Protein AF-A0A060YSQ6-F1 (afdb_monomer)

Secondary structure (DSSP, 8-state):
-----------------PPPP-PPPPGGGPPP-SEEEEEESSSSEEEEEE-SSTT----------SSHHHHHHHHHHHHHHHHHHHHHHH---EEETTTHHHHHHHHHHHHHHHHS-STHHHHHHHHHHHHTHHHHHHHHHTT--HHHHHHHHHHHHHTT-TTEEE-SSSSSS-EEETTTTT-EEEHHHHHHHHHHHHHHHHHHHH-------PPP-PPPPP----------S--------------PPPPPPPHHHHHHHHHHHHHHTS--

Nearest PDB structures (foldseek):
  7nvm-assembly1_Q  TM=8.704E-01  e=7.231E-21  Homo sapiens
  7wu7-assembly1_P  TM=9.331E-01  e=2.836E-19  Homo sapiens
  6qb8-assembly1_q  TM=9.452E-01  e=9.443E-19  Homo sapiens
  8hki-assembly1_q  TM=9.781E-01  e=3.429E-16  Homo sapiens
  7nvo-assembly1_q  TM=8.886E-01  e=1.161E-16  Homo sapiens

Structure (mmCIF, N/CA/C/O backbone):
data_AF-A0A060YSQ6-F1
#
_entry.id   AF-A0A060YSQ6-F1
#
loop_
_atom_site.group_PDB
_atom_site.id
_atom_site.type_symbol
_atom_site.label_atom_id
_atom_site.label_alt_id
_atom_site.label_comp_id
_atom_site.label_asym_id
_atom_site.label_entity_id
_atom_site.label_seq_id
_atom_site.pdbx_PDB_ins_code
_atom_site.Cartn_x
_atom_site.Cartn_y
_atom_site.Cartn_z
_atom_site.occupancy
_atom_site.B_iso_or_equiv
_atom_site.auth_seq_id
_atom_site.auth_comp_id
_atom_site.auth_asym_id
_atom_site.auth_atom_id
_atom_site.pdbx_PDB_model_num
ATOM 1 N N . MET A 1 1 ? 24.523 1.452 -13.848 1.00 28.38 1 MET A N 1
ATOM 2 C CA . MET A 1 1 ? 24.282 2.839 -14.298 1.00 28.38 1 MET A CA 1
ATOM 3 C C . MET A 1 1 ? 25.239 3.752 -13.558 1.00 28.38 1 MET A C 1
ATOM 5 O O . MET A 1 1 ? 25.151 3.791 -12.341 1.00 28.38 1 MET A O 1
ATOM 9 N N . ASN A 1 2 ? 26.195 4.367 -14.259 1.00 23.56 2 ASN A N 1
ATOM 10 C CA . ASN A 1 2 ? 26.820 5.651 -13.909 1.00 23.56 2 ASN A CA 1
ATOM 11 C C . ASN A 1 2 ? 27.909 5.971 -14.938 1.00 23.56 2 ASN A C 1
ATOM 13 O O . ASN A 1 2 ? 28.941 5.309 -14.962 1.00 23.56 2 ASN A O 1
ATOM 17 N N . VAL A 1 3 ? 27.691 7.004 -15.750 1.00 25.28 3 VAL A N 1
ATOM 18 C CA . VAL A 1 3 ? 28.771 7.729 -16.425 1.00 25.28 3 VAL A CA 1
ATOM 19 C C . VAL A 1 3 ? 28.396 9.205 -16.396 1.00 25.28 3 VAL A C 1
ATOM 21 O O . VAL A 1 3 ? 27.483 9.632 -17.095 1.00 25.28 3 VAL A O 1
ATOM 24 N N . SER A 1 4 ? 29.091 9.988 -15.577 1.00 25.22 4 SER A N 1
ATOM 25 C CA . SER A 1 4 ? 29.104 11.444 -15.683 1.00 25.22 4 SER A CA 1
ATOM 26 C C . SER A 1 4 ? 30.502 11.876 -16.122 1.00 25.22 4 SER A C 1
ATOM 28 O O . SER A 1 4 ? 31.506 11.616 -15.462 1.00 25.22 4 SER A O 1
ATOM 30 N N . CYS A 1 5 ? 30.563 12.497 -17.299 1.00 24.38 5 CYS A N 1
ATOM 31 C CA . CYS A 1 5 ? 31.756 13.107 -17.869 1.00 24.38 5 CYS A CA 1
ATOM 32 C C . CYS A 1 5 ? 31.837 14.553 -17.365 1.00 24.38 5 CYS A C 1
ATOM 34 O O . CYS A 1 5 ? 30.905 15.327 -17.579 1.00 24.38 5 CYS A O 1
ATOM 36 N N . ALA A 1 6 ? 32.928 14.926 -16.692 1.00 30.41 6 ALA A N 1
ATOM 37 C CA . ALA A 1 6 ? 33.152 16.291 -16.227 1.00 30.41 6 ALA A CA 1
ATOM 38 C C . ALA A 1 6 ? 34.439 16.858 -16.838 1.00 30.41 6 ALA A C 1
ATOM 40 O O . ALA A 1 6 ? 35.537 16.346 -16.630 1.00 30.41 6 ALA A O 1
ATOM 41 N N . SER A 1 7 ? 34.283 17.948 -17.588 1.00 31.64 7 SER A N 1
ATOM 42 C CA . SER A 1 7 ? 35.356 18.785 -18.119 1.00 31.64 7 SER A CA 1
ATOM 43 C C . SER A 1 7 ? 35.287 20.143 -17.428 1.00 31.64 7 SER A C 1
ATOM 45 O O . SER A 1 7 ? 34.326 20.881 -17.623 1.00 31.64 7 SER A O 1
ATOM 47 N N . SER A 1 8 ? 36.318 20.505 -16.663 1.00 25.80 8 SER A N 1
ATOM 48 C CA . SER A 1 8 ? 36.637 21.914 -16.404 1.00 25.80 8 SER A CA 1
ATOM 49 C C . SER A 1 8 ? 38.089 22.075 -15.949 1.00 25.80 8 SER A C 1
ATOM 51 O O . SER A 1 8 ? 38.502 21.547 -14.919 1.00 25.80 8 SER A O 1
ATOM 53 N N . LYS A 1 9 ? 38.867 22.827 -16.734 1.00 36.06 9 LYS A N 1
ATOM 54 C CA . LYS A 1 9 ? 40.248 23.232 -16.445 1.00 36.06 9 LYS A CA 1
ATOM 55 C C . LYS A 1 9 ? 40.260 24.399 -15.450 1.00 36.06 9 LYS A C 1
ATOM 57 O O . LYS A 1 9 ? 39.746 25.465 -15.776 1.00 36.06 9 LYS A O 1
ATOM 62 N N . SER A 1 10 ? 40.968 24.275 -14.329 1.00 29.05 10 SER A N 1
ATOM 63 C CA . SER A 1 10 ? 41.482 25.433 -13.585 1.00 29.05 10 SER A CA 1
ATOM 64 C C . SER A 1 10 ? 42.842 25.111 -12.949 1.00 29.05 10 SER A C 1
ATOM 66 O O . SER A 1 10 ? 43.070 24.055 -12.364 1.00 29.05 10 SER A O 1
ATOM 68 N N . LYS A 1 11 ? 43.809 26.010 -13.166 1.00 39.62 11 LYS A N 1
ATOM 69 C CA . LYS A 1 11 ? 45.190 25.910 -12.679 1.00 39.62 11 LYS A CA 1
ATOM 70 C C . LYS A 1 11 ? 45.225 26.205 -11.179 1.00 39.62 11 LYS A C 1
ATOM 72 O O . LYS A 1 11 ? 45.060 27.358 -10.795 1.00 39.62 11 LYS A O 1
ATOM 77 N N . LEU A 1 12 ? 45.572 25.214 -10.362 1.00 31.38 12 LEU A N 1
ATOM 78 C CA . LEU A 1 12 ? 46.071 25.431 -9.004 1.00 31.38 12 LEU A CA 1
ATOM 79 C C . LEU A 1 12 ? 47.287 24.525 -8.771 1.00 31.38 12 LEU A C 1
ATOM 81 O O . LEU A 1 12 ? 47.176 23.303 -8.800 1.00 31.38 12 LEU A O 1
ATOM 85 N N . LYS A 1 13 ? 48.462 25.128 -8.547 1.00 36.53 13 LYS A N 1
ATOM 86 C CA . LYS A 1 13 ? 49.660 24.427 -8.063 1.00 36.53 13 LYS A CA 1
ATOM 87 C C . LYS A 1 13 ? 49.427 24.015 -6.604 1.00 36.53 13 LYS A C 1
ATOM 89 O O . LYS A 1 13 ? 49.840 24.711 -5.683 1.00 36.53 13 LYS A O 1
ATOM 94 N N . ARG A 1 14 ? 48.733 22.902 -6.402 1.00 34.53 14 ARG A N 1
ATOM 95 C CA . ARG A 1 14 ? 48.831 22.071 -5.200 1.00 34.53 14 ARG A CA 1
ATOM 96 C C . ARG A 1 14 ? 49.401 20.744 -5.666 1.00 34.53 14 ARG A C 1
ATOM 98 O O . ARG A 1 14 ? 49.011 20.258 -6.722 1.00 34.53 14 ARG A O 1
ATOM 105 N N . THR A 1 15 ? 50.355 20.198 -4.932 1.00 37.22 15 THR A N 1
ATOM 106 C CA . THR A 1 15 ? 50.839 18.838 -5.159 1.00 37.22 15 THR A CA 1
ATOM 107 C C . THR A 1 15 ? 49.684 17.898 -4.821 1.00 37.22 15 THR A C 1
ATOM 109 O O . THR A 1 15 ? 49.469 17.571 -3.660 1.00 37.22 15 THR A O 1
ATOM 112 N N . ILE A 1 16 ? 48.864 17.581 -5.823 1.00 39.94 16 ILE A N 1
ATOM 113 C CA . ILE A 1 16 ? 47.801 16.578 -5.743 1.00 39.94 16 ILE A CA 1
ATOM 114 C C . ILE A 1 16 ? 48.520 15.242 -5.498 1.00 39.94 16 ILE A C 1
ATOM 116 O O . ILE A 1 16 ? 49.503 14.985 -6.206 1.00 39.94 16 ILE A O 1
ATOM 120 N N . PRO A 1 17 ? 48.115 14.402 -4.525 1.00 38.81 17 PRO A N 1
ATOM 121 C CA . PRO A 1 17 ? 48.603 13.032 -4.486 1.00 38.81 17 PRO A CA 1
ATOM 122 C C . PRO A 1 17 ? 48.246 12.415 -5.835 1.00 38.81 17 PRO A C 1
ATOM 124 O O . PRO A 1 17 ? 47.080 12.364 -6.219 1.00 38.81 17 PRO A O 1
ATOM 127 N N . MET A 1 18 ? 49.274 12.083 -6.609 1.00 38.75 18 MET A N 1
ATOM 128 C CA . MET A 1 18 ? 49.123 11.570 -7.962 1.00 38.75 18 MET A CA 1
ATOM 129 C C . MET A 1 18 ? 48.181 10.372 -7.869 1.00 38.75 18 MET A C 1
ATOM 131 O O . MET A 1 18 ? 48.490 9.416 -7.155 1.00 38.75 18 MET A O 1
ATOM 135 N N . SER A 1 19 ? 47.023 10.442 -8.534 1.00 47.72 19 SER A N 1
ATOM 136 C CA . SER A 1 19 ? 46.169 9.270 -8.724 1.00 47.72 19 SER A CA 1
ATOM 137 C C . SER A 1 19 ? 47.066 8.113 -9.168 1.00 47.72 19 SER A C 1
ATOM 139 O O . SER A 1 19 ? 47.951 8.367 -10.000 1.00 47.72 19 SER A O 1
ATOM 141 N N . PRO A 1 20 ? 46.902 6.892 -8.622 1.00 57.09 20 PRO A N 1
ATOM 142 C CA . PRO A 1 20 ? 47.768 5.779 -8.982 1.00 57.09 20 PRO A CA 1
ATOM 143 C C . PRO A 1 20 ? 47.843 5.682 -10.511 1.00 57.09 20 PRO A C 1
ATOM 145 O O . PRO A 1 20 ? 46.819 5.896 -11.173 1.00 57.09 20 PRO A O 1
ATOM 148 N N . PRO A 1 21 ? 49.040 5.462 -11.088 1.00 56.31 21 PRO A N 1
ATOM 149 C CA . PRO A 1 21 ? 49.188 5.378 -12.532 1.00 56.31 21 PRO A CA 1
ATOM 150 C C . PRO A 1 21 ? 48.200 4.329 -13.030 1.00 56.31 21 PRO A C 1
ATOM 152 O O . PRO A 1 21 ? 48.217 3.203 -12.540 1.00 56.31 21 PRO A O 1
ATOM 155 N N . GLN A 1 22 ? 47.303 4.727 -13.935 1.00 66.50 22 GLN A N 1
ATOM 156 C CA . GLN A 1 22 ? 46.330 3.814 -14.521 1.00 66.50 22 GLN A CA 1
ATOM 157 C C . GLN A 1 22 ? 47.116 2.742 -15.272 1.00 66.50 22 GLN A C 1
ATOM 159 O O . GLN A 1 22 ? 47.630 2.974 -16.367 1.00 66.50 22 GLN A O 1
ATOM 164 N N . THR A 1 23 ? 47.294 1.594 -14.629 1.00 73.88 23 THR A N 1
ATOM 165 C CA . THR A 1 23 ? 47.807 0.395 -15.271 1.00 73.88 23 THR A CA 1
ATOM 166 C C . THR A 1 23 ? 46.827 0.010 -16.380 1.00 73.88 23 THR A C 1
ATOM 168 O O . THR A 1 23 ? 45.620 0.180 -16.188 1.00 73.88 23 THR A O 1
ATOM 171 N N . PRO A 1 24 ? 47.305 -0.468 -17.544 1.00 80.38 24 PRO A N 1
ATOM 172 C CA . PRO A 1 24 ? 46.419 -0.967 -18.587 1.00 80.38 24 PRO A CA 1
ATOM 173 C C . PRO A 1 24 ? 45.454 -1.998 -17.986 1.00 80.38 24 PRO A C 1
ATOM 175 O O . PRO A 1 24 ? 45.925 -2.852 -17.227 1.00 80.38 24 PRO A O 1
ATOM 178 N N . PRO A 1 25 ? 44.143 -1.911 -18.278 1.00 82.50 25 PRO A N 1
ATOM 179 C CA . PRO A 1 25 ? 43.174 -2.835 -17.714 1.00 82.50 25 PRO A CA 1
ATOM 180 C C . PRO A 1 25 ? 43.547 -4.260 -18.107 1.00 82.50 25 PRO A C 1
ATOM 182 O O . PRO A 1 25 ? 43.938 -4.531 -19.250 1.00 82.50 25 PRO A O 1
ATOM 185 N N . THR A 1 26 ? 43.464 -5.161 -17.140 1.00 87.56 26 THR A N 1
ATOM 186 C CA . THR A 1 26 ? 43.770 -6.572 -17.379 1.00 87.56 26 THR A CA 1
ATOM 187 C C . THR A 1 26 ? 42.594 -7.244 -18.097 1.00 87.56 26 THR A C 1
ATOM 189 O O . THR A 1 26 ? 41.454 -6.796 -17.960 1.00 87.56 26 THR A O 1
ATOM 192 N N . PRO A 1 27 ? 42.816 -8.328 -18.867 1.00 84.94 27 PRO A N 1
ATOM 193 C CA . PRO A 1 27 ? 41.722 -9.054 -19.521 1.00 84.94 27 PRO A CA 1
ATOM 194 C C . PRO A 1 27 ? 40.656 -9.578 -18.545 1.00 84.94 27 PRO A C 1
ATOM 196 O O . PRO A 1 27 ? 39.521 -9.794 -18.947 1.00 84.94 27 PRO A O 1
ATOM 199 N N . GLU A 1 28 ? 41.009 -9.752 -17.269 1.00 85.38 28 GLU A N 1
ATOM 200 C CA . GLU A 1 28 ? 40.107 -10.197 -16.198 1.00 85.38 28 GLU A CA 1
ATOM 201 C C . GLU A 1 28 ? 39.098 -9.115 -15.772 1.00 85.38 28 GLU A C 1
ATOM 203 O O . GLU A 1 28 ? 38.042 -9.430 -15.231 1.00 85.38 28 GLU A O 1
ATOM 208 N N . GLU A 1 29 ? 39.391 -7.839 -16.041 1.00 86.69 29 GLU A N 1
ATOM 209 C CA . GLU A 1 29 ? 38.510 -6.703 -15.737 1.00 86.69 29 GLU A CA 1
ATOM 210 C C . GLU A 1 29 ? 37.511 -6.413 -16.875 1.00 86.69 29 GLU A C 1
ATOM 212 O O . GLU A 1 29 ? 36.652 -5.538 -16.742 1.00 86.69 29 GLU A O 1
ATOM 217 N N . MET A 1 30 ? 37.610 -7.124 -18.006 1.00 82.62 30 MET A N 1
ATOM 218 C CA . MET A 1 30 ? 36.744 -6.924 -19.170 1.00 82.62 30 MET A CA 1
ATOM 219 C C . MET A 1 30 ? 35.479 -7.785 -19.081 1.00 82.62 30 MET A C 1
ATOM 221 O O . MET A 1 30 ? 35.539 -9.007 -18.982 1.00 82.62 30 MET A O 1
ATOM 225 N N . GLY A 1 31 ? 34.311 -7.142 -19.161 1.00 83.75 31 GLY A N 1
ATOM 226 C CA . GLY A 1 31 ? 33.030 -7.840 -19.269 1.00 83.75 31 GLY A CA 1
ATOM 227 C C . GLY A 1 31 ? 32.825 -8.461 -20.655 1.00 83.75 31 GLY A C 1
ATOM 228 O O . GLY A 1 31 ? 33.237 -7.893 -21.666 1.00 83.75 31 GLY A O 1
ATOM 229 N N . HIS A 1 32 ? 32.151 -9.611 -20.708 1.00 84.00 32 HIS A N 1
ATOM 230 C CA . HIS A 1 32 ? 31.777 -10.277 -21.957 1.00 84.00 32 HIS A CA 1
ATOM 231 C C . HIS A 1 32 ? 30.330 -9.949 -22.343 1.00 84.00 32 HIS A C 1
ATOM 233 O O . HIS A 1 32 ? 29.444 -9.951 -21.490 1.00 84.00 32 HIS A O 1
ATOM 239 N N . CYS A 1 33 ? 30.100 -9.688 -23.630 1.00 85.62 33 CYS A N 1
ATOM 240 C CA . CYS A 1 33 ? 28.783 -9.445 -24.211 1.00 85.62 33 CYS A CA 1
ATOM 241 C C . CYS A 1 33 ? 28.693 -10.179 -25.552 1.00 85.62 33 CYS A C 1
ATOM 243 O O . CYS A 1 33 ? 29.634 -10.104 -26.344 1.00 85.62 33 CYS A O 1
ATOM 245 N N . ASP A 1 34 ? 27.588 -10.887 -25.795 1.00 88.31 34 ASP A N 1
ATOM 246 C CA . ASP A 1 34 ? 27.421 -11.707 -27.002 1.00 88.31 34 ASP A CA 1
ATOM 247 C C . ASP A 1 34 ? 27.240 -10.837 -28.252 1.00 88.31 34 ASP A C 1
ATOM 249 O O . ASP A 1 34 ? 27.871 -11.069 -29.283 1.00 88.31 34 ASP A O 1
ATOM 253 N N . SER A 1 35 ? 26.389 -9.812 -28.160 1.00 89.25 35 SER A N 1
ATOM 254 C CA . SER A 1 35 ? 26.106 -8.914 -29.275 1.00 89.25 35 SER A CA 1
ATOM 255 C C . SER A 1 35 ? 26.001 -7.464 -28.817 1.00 89.25 35 SER A C 1
ATOM 257 O O . SER A 1 35 ? 25.302 -7.133 -27.857 1.00 89.25 35 SER A O 1
ATOM 259 N N . VAL A 1 36 ? 26.707 -6.595 -29.537 1.00 92.69 36 VAL A N 1
ATOM 260 C CA . VAL A 1 36 ? 26.679 -5.147 -29.345 1.00 92.69 36 VAL A CA 1
ATOM 261 C C . VAL A 1 36 ? 26.363 -4.520 -30.688 1.00 92.69 36 VAL A C 1
ATOM 263 O O . VAL A 1 36 ? 27.138 -4.650 -31.636 1.00 92.69 36 VAL A O 1
ATOM 266 N N . TYR A 1 37 ? 25.218 -3.858 -30.777 1.00 93.31 37 TYR A N 1
ATOM 267 C CA . TYR A 1 37 ? 24.824 -3.126 -31.972 1.00 93.31 37 TYR A CA 1
ATOM 268 C C . TYR A 1 37 ? 24.211 -1.782 -31.599 1.00 93.31 37 TYR A C 1
ATOM 270 O O . TYR A 1 37 ? 23.785 -1.553 -30.466 1.00 93.31 37 TYR A O 1
ATOM 278 N N . LEU A 1 38 ? 24.227 -0.871 -32.564 1.00 94.31 38 LEU A N 1
ATOM 279 C CA . LEU A 1 38 ? 23.608 0.436 -32.444 1.00 94.31 38 LEU A CA 1
ATOM 280 C C . LEU A 1 38 ? 22.209 0.348 -33.046 1.00 94.31 38 LEU A C 1
ATOM 282 O O . LEU A 1 38 ? 22.055 -0.101 -34.180 1.00 94.31 38 LEU A O 1
ATOM 286 N N . ASP A 1 39 ? 21.217 0.743 -32.263 1.00 93.19 39 ASP A N 1
ATOM 287 C CA . ASP A 1 39 ? 19.818 0.796 -32.663 1.00 93.19 39 ASP A CA 1
ATOM 288 C C . ASP A 1 39 ? 19.320 2.244 -32.607 1.00 93.19 39 ASP A C 1
ATOM 290 O O . ASP A 1 39 ? 19.779 3.047 -31.792 1.00 93.19 39 ASP A O 1
ATOM 294 N N . GLU A 1 40 ? 18.387 2.591 -33.484 1.00 92.12 40 GLU A N 1
ATOM 295 C CA . GLU A 1 40 ? 17.794 3.926 -33.559 1.00 92.12 40 GLU A CA 1
ATOM 296 C C . GLU A 1 40 ? 16.376 3.880 -33.001 1.00 92.12 40 GLU A C 1
ATOM 298 O O . GLU A 1 40 ? 15.396 3.589 -33.687 1.00 92.12 40 GLU A O 1
ATOM 303 N N . VAL A 1 41 ? 16.254 4.181 -31.707 1.00 88.88 41 VAL A N 1
ATOM 304 C CA . VAL A 1 41 ? 14.965 4.164 -31.012 1.00 88.88 41 VAL A CA 1
ATOM 305 C C . VAL A 1 41 ? 14.345 5.561 -31.078 1.00 88.88 41 VAL A C 1
ATOM 307 O O . VAL A 1 41 ? 14.297 6.315 -30.109 1.00 88.88 41 VAL A O 1
ATOM 310 N N . GLY A 1 42 ? 13.811 5.910 -32.252 1.00 86.19 42 GLY A N 1
ATOM 311 C CA . GLY A 1 42 ? 13.288 7.250 -32.555 1.00 86.19 42 GLY A CA 1
ATOM 312 C C . GLY A 1 42 ? 14.337 8.082 -33.247 1.00 86.19 42 GLY A C 1
ATOM 313 O O . GLY A 1 42 ? 14.842 7.650 -34.269 1.00 86.19 42 GLY A O 1
ATOM 314 N N . ASP A 1 43 ? 14.680 9.226 -32.662 1.00 88.12 43 ASP A N 1
ATOM 315 C CA . ASP A 1 43 ? 15.703 10.121 -33.216 1.00 88.12 43 ASP A CA 1
ATOM 316 C C . ASP A 1 43 ? 17.040 10.015 -32.459 1.00 88.12 43 ASP A C 1
ATOM 318 O O . ASP A 1 43 ? 17.969 10.781 -32.702 1.00 88.12 43 ASP A O 1
ATOM 322 N N . THR A 1 44 ? 17.139 9.093 -31.493 1.00 89.50 44 THR A N 1
ATOM 323 C CA . THR A 1 44 ? 18.336 8.893 -30.667 1.00 89.50 44 THR A CA 1
ATOM 324 C C . THR A 1 44 ? 18.940 7.520 -30.918 1.00 89.50 44 THR A C 1
ATOM 326 O O . THR A 1 44 ? 18.258 6.496 -30.836 1.00 89.50 44 THR A O 1
ATOM 329 N N . GLN A 1 45 ? 20.244 7.514 -31.182 1.00 93.06 45 GLN A N 1
ATOM 330 C CA . GLN A 1 45 ? 21.045 6.304 -31.304 1.00 93.06 45 GLN A CA 1
ATOM 331 C C . GLN A 1 45 ? 21.340 5.736 -29.913 1.00 93.06 45 GLN A C 1
ATOM 333 O O . GLN A 1 45 ? 21.897 6.425 -29.057 1.00 93.06 45 GLN A O 1
ATOM 338 N N . VAL A 1 46 ? 20.978 4.476 -29.690 1.00 93.69 46 VAL A N 1
ATOM 339 C CA . VAL A 1 46 ? 21.217 3.739 -28.446 1.00 93.69 46 VAL A CA 1
ATOM 340 C C . VAL A 1 46 ? 22.075 2.512 -28.728 1.00 93.69 46 VAL A C 1
ATOM 342 O O . VAL A 1 46 ? 21.931 1.853 -29.752 1.00 93.69 46 VAL A O 1
ATOM 345 N N . VAL A 1 47 ? 22.992 2.195 -27.816 1.00 93.56 47 VAL A N 1
ATOM 346 C CA . VAL A 1 47 ? 23.798 0.972 -27.913 1.00 93.56 47 VAL A CA 1
ATOM 347 C C . VAL A 1 47 ? 23.090 -0.127 -27.138 1.00 93.56 47 VAL A C 1
ATOM 349 O O . VAL A 1 47 ? 22.891 -0.006 -25.928 1.00 93.56 47 VAL A O 1
ATOM 352 N N . VAL A 1 48 ? 22.714 -1.194 -27.835 1.00 91.19 48 VAL A N 1
ATOM 353 C CA . VAL A 1 48 ? 22.046 -2.348 -27.243 1.00 91.19 48 VAL A CA 1
ATOM 354 C C . VAL A 1 48 ? 23.081 -3.434 -26.991 1.00 91.19 48 VAL A C 1
ATOM 356 O O . VAL A 1 48 ? 23.681 -3.980 -27.917 1.00 91.19 48 VAL A O 1
ATOM 359 N N . PHE A 1 49 ? 23.275 -3.744 -25.712 1.00 90.25 49 PHE A N 1
ATOM 360 C CA . PHE A 1 49 ? 24.030 -4.905 -25.258 1.00 90.25 49 PHE A CA 1
ATOM 361 C C . PHE A 1 49 ? 23.043 -6.053 -25.078 1.00 90.25 49 PHE A C 1
ATOM 363 O O . PHE A 1 49 ? 22.257 -6.050 -24.129 1.00 90.25 49 PHE A O 1
ATOM 370 N N . LYS A 1 50 ? 23.042 -7.014 -26.002 1.00 86.56 50 LYS A N 1
ATOM 371 C CA . LYS A 1 50 ? 22.143 -8.167 -25.943 1.00 86.56 50 LYS A CA 1
ATOM 372 C C . LYS A 1 50 ? 22.942 -9.427 -25.645 1.00 86.56 50 LYS A C 1
ATOM 374 O O . LYS A 1 50 ? 23.907 -9.750 -26.339 1.00 86.56 50 LYS A O 1
ATOM 379 N N . HIS A 1 51 ? 22.516 -10.118 -24.593 1.00 84.31 51 HIS A N 1
ATOM 380 C CA . HIS A 1 51 ? 23.029 -11.421 -24.188 1.00 84.31 51 HIS A CA 1
ATOM 381 C C . HIS A 1 51 ? 22.022 -12.481 -24.644 1.00 84.31 51 HIS A C 1
ATOM 383 O O . HIS A 1 51 ? 20.819 -12.316 -24.439 1.00 84.31 51 HIS A O 1
ATOM 389 N N . GLU A 1 52 ? 22.491 -13.532 -25.311 1.00 71.81 52 GLU A N 1
ATOM 390 C CA . GLU A 1 52 ? 21.635 -14.627 -25.790 1.00 71.81 52 GLU A CA 1
ATOM 391 C C . GLU A 1 52 ? 21.444 -15.708 -24.724 1.00 71.81 52 GLU A C 1
ATOM 393 O O . GLU A 1 52 ? 20.454 -16.439 -24.744 1.00 71.81 52 GLU A O 1
ATOM 398 N N . LYS A 1 53 ? 22.373 -15.794 -23.769 1.00 72.56 53 LYS A N 1
ATOM 399 C CA . LYS A 1 53 ? 22.266 -16.684 -22.611 1.00 72.56 53 LYS A CA 1
ATOM 400 C C . LYS A 1 53 ? 21.437 -16.047 -21.496 1.00 72.56 53 LYS A C 1
ATOM 402 O O . LYS A 1 53 ? 21.520 -14.845 -21.257 1.00 72.56 53 LYS A O 1
ATOM 407 N N . GLU A 1 54 ? 20.714 -16.884 -20.748 1.00 63.97 54 GLU A N 1
ATOM 408 C CA . GLU A 1 54 ? 19.910 -16.499 -19.570 1.00 63.97 54 GLU A CA 1
ATOM 409 C C . GLU A 1 54 ? 20.738 -15.930 -18.393 1.00 63.97 54 GLU A C 1
ATOM 411 O O . GLU A 1 54 ? 20.178 -15.549 -17.369 1.00 63.97 54 GLU A O 1
ATOM 416 N N . ASP A 1 55 ? 22.060 -15.795 -18.538 1.00 67.19 55 ASP A N 1
ATOM 417 C CA . ASP A 1 55 ? 22.974 -15.231 -17.532 1.00 67.19 55 ASP A CA 1
ATOM 418 C C . ASP A 1 55 ? 22.894 -13.689 -17.414 1.00 67.19 55 ASP A C 1
ATOM 420 O O . ASP A 1 55 ? 23.676 -13.052 -16.702 1.00 67.19 55 ASP A O 1
ATOM 424 N N . GLY A 1 56 ? 21.952 -13.052 -18.114 1.00 69.69 56 GLY A N 1
ATOM 425 C CA . GLY A 1 56 ? 21.692 -11.618 -18.019 1.00 69.69 56 GLY A CA 1
ATOM 426 C C . GLY A 1 56 ? 21.008 -11.236 -16.705 1.00 69.69 56 GLY A C 1
ATOM 427 O O . GLY A 1 56 ? 19.785 -11.192 -16.625 1.00 69.69 56 GLY A O 1
ATOM 428 N N . ALA A 1 57 ? 21.785 -10.871 -15.681 1.00 81.19 57 ALA A N 1
ATOM 429 C CA . ALA A 1 57 ? 21.241 -10.384 -14.405 1.00 81.19 57 ALA A CA 1
ATOM 430 C C . ALA A 1 57 ? 20.516 -9.023 -14.508 1.00 81.19 57 ALA A C 1
ATOM 432 O O . ALA A 1 57 ? 19.829 -8.613 -13.572 1.00 81.19 57 ALA A O 1
ATOM 433 N N . ILE A 1 58 ? 20.698 -8.296 -15.616 1.00 86.00 58 ILE A N 1
ATOM 434 C CA . ILE A 1 58 ? 20.172 -6.946 -15.826 1.00 86.00 58 ILE A CA 1
ATOM 435 C C . ILE A 1 58 ? 19.403 -6.920 -17.142 1.00 86.00 58 ILE A C 1
ATOM 437 O O . ILE A 1 58 ? 19.925 -7.293 -18.187 1.00 86.00 58 ILE A O 1
ATOM 441 N N . SER A 1 59 ? 18.170 -6.431 -17.083 1.00 88.38 59 SER A N 1
ATOM 442 C CA . SER A 1 59 ? 17.357 -6.091 -18.248 1.00 88.38 59 SER A CA 1
ATOM 443 C C . SER A 1 59 ? 17.001 -4.611 -18.172 1.00 88.38 59 SER A C 1
ATOM 445 O O . SER A 1 59 ? 16.760 -4.085 -17.086 1.00 88.38 59 SER A O 1
ATOM 447 N N . THR A 1 60 ? 16.991 -3.923 -19.311 1.00 89.81 60 THR A N 1
ATOM 448 C CA . THR A 1 60 ? 16.634 -2.502 -19.391 1.00 89.81 60 THR A CA 1
ATOM 449 C C . THR A 1 60 ? 15.358 -2.350 -20.205 1.00 89.81 60 THR A C 1
ATOM 451 O O . THR A 1 60 ? 15.265 -2.862 -21.318 1.00 89.81 60 THR A O 1
ATOM 454 N N . LEU A 1 61 ? 14.375 -1.650 -19.643 1.00 91.69 61 LEU A N 1
ATOM 455 C CA . LEU A 1 61 ? 13.137 -1.295 -20.328 1.00 91.69 61 LEU A CA 1
ATOM 456 C C . LEU A 1 61 ? 13.314 0.083 -20.968 1.00 91.69 61 LEU A C 1
ATOM 458 O O . LEU A 1 61 ? 13.578 1.060 -20.272 1.00 91.69 61 LEU A O 1
ATOM 462 N N . VAL A 1 62 ? 13.181 0.163 -22.292 1.00 91.75 62 VAL A N 1
ATOM 463 C CA . VAL A 1 62 ? 13.247 1.435 -23.023 1.00 91.75 62 VAL A CA 1
ATOM 464 C C . VAL A 1 62 ? 11.836 1.999 -23.150 1.00 91.75 62 VAL A C 1
ATOM 466 O O . VAL A 1 62 ? 11.008 1.466 -23.889 1.00 91.75 62 VAL A O 1
ATOM 469 N N . ILE A 1 63 ? 11.557 3.070 -22.408 1.00 92.06 63 ILE A N 1
ATOM 470 C CA . ILE A 1 63 ? 10.254 3.742 -22.382 1.00 92.06 63 ILE A CA 1
ATOM 471 C C . ILE A 1 63 ? 10.313 4.961 -23.296 1.00 92.06 63 ILE A C 1
ATOM 473 O O . ILE A 1 63 ? 11.288 5.710 -23.291 1.00 92.06 63 ILE A O 1
ATOM 477 N N . ARG A 1 64 ? 9.247 5.189 -24.066 1.00 91.00 64 ARG A N 1
ATOM 478 C CA . ARG A 1 64 ? 9.088 6.410 -24.857 1.00 91.00 64 ARG A CA 1
ATOM 479 C C . ARG A 1 64 ? 7.832 7.153 -24.447 1.00 91.00 64 ARG A C 1
ATOM 481 O O . ARG A 1 64 ? 6.763 6.558 -24.343 1.00 91.00 64 ARG A O 1
ATOM 488 N N . GLY A 1 65 ? 7.971 8.458 -24.258 1.00 90.00 65 GLY A N 1
ATOM 489 C CA . GLY A 1 65 ? 6.888 9.366 -23.904 1.00 90.00 65 GLY A CA 1
ATOM 490 C C . GLY A 1 65 ? 6.960 10.643 -24.733 1.00 90.00 65 GLY A C 1
ATOM 491 O O . GLY A 1 65 ? 8.011 10.988 -25.262 1.00 90.00 65 GLY A O 1
ATOM 492 N N . SER A 1 66 ? 5.826 11.333 -24.862 1.00 90.94 66 SER A N 1
ATOM 493 C CA . SER A 1 66 ? 5.758 12.627 -25.557 1.00 90.94 66 SER A CA 1
ATOM 494 C C . SER A 1 66 ? 6.228 13.797 -24.688 1.00 90.94 66 SER A C 1
ATOM 496 O O . SER A 1 66 ? 6.577 14.842 -25.228 1.00 90.94 66 SER A O 1
ATOM 498 N N . THR A 1 67 ? 6.162 13.656 -23.364 1.00 94.50 67 THR A N 1
ATOM 499 C CA . THR A 1 67 ? 6.536 14.676 -22.380 1.00 94.50 67 THR A CA 1
ATOM 500 C C . THR A 1 67 ? 7.222 14.013 -21.192 1.00 94.50 67 THR A C 1
ATOM 502 O O . THR A 1 67 ? 6.834 12.910 -20.797 1.00 94.50 67 THR A O 1
ATOM 505 N N . ASP A 1 68 ? 8.195 14.705 -20.599 1.00 93.19 68 ASP A N 1
ATOM 506 C CA . ASP A 1 68 ? 8.974 14.191 -19.463 1.00 93.19 68 ASP A CA 1
ATOM 507 C C . ASP A 1 68 ? 8.074 13.891 -18.258 1.00 93.19 68 ASP A C 1
ATOM 509 O O . ASP A 1 68 ? 8.150 12.815 -17.679 1.00 93.19 68 ASP A O 1
ATOM 513 N N . ASN A 1 69 ? 7.098 14.762 -17.973 1.00 94.19 69 ASN A N 1
ATOM 514 C CA . ASN A 1 69 ? 6.146 14.547 -16.878 1.00 94.19 69 ASN A CA 1
ATOM 515 C C . ASN A 1 69 ? 5.397 13.208 -16.997 1.00 94.19 69 ASN A C 1
ATOM 517 O O . ASN A 1 69 ? 5.153 12.541 -15.999 1.00 94.19 69 ASN A O 1
ATOM 521 N N . ARG A 1 70 ? 5.019 12.807 -18.219 1.00 93.75 70 ARG A N 1
ATOM 522 C CA . ARG A 1 70 ? 4.320 11.535 -18.444 1.00 93.75 70 ARG A CA 1
ATOM 523 C C . ARG A 1 70 ? 5.276 10.350 -18.345 1.00 93.75 70 ARG A C 1
ATOM 525 O O . ARG A 1 70 ? 4.841 9.264 -17.976 1.00 93.75 70 ARG A O 1
ATOM 532 N N . MET A 1 71 ? 6.542 10.550 -18.709 1.00 94.00 71 MET A N 1
ATOM 533 C CA . MET A 1 71 ? 7.587 9.537 -18.592 1.00 94.00 71 MET A CA 1
ATOM 534 C C . MET A 1 71 ? 7.869 9.220 -17.122 1.00 94.00 71 MET A C 1
ATOM 536 O O . MET A 1 71 ? 7.863 8.044 -16.774 1.00 94.00 71 MET A O 1
ATOM 540 N N . ASP A 1 72 ? 7.977 10.242 -16.269 1.00 94.38 72 ASP A N 1
ATOM 541 C CA . ASP A 1 72 ? 8.159 10.083 -14.821 1.00 94.38 72 ASP A CA 1
ATOM 542 C C . ASP A 1 72 ? 7.026 9.257 -14.186 1.00 94.38 72 ASP A C 1
ATOM 544 O O . ASP A 1 72 ? 7.265 8.399 -13.335 1.00 94.38 72 ASP A O 1
ATOM 548 N N . ASP A 1 73 ? 5.776 9.492 -14.601 1.00 94.94 73 ASP A N 1
ATOM 549 C CA . ASP A 1 73 ? 4.622 8.740 -14.095 1.00 94.94 73 ASP A CA 1
ATOM 550 C C . ASP A 1 73 ? 4.648 7.271 -14.551 1.00 94.94 73 ASP A C 1
ATOM 552 O O . ASP A 1 73 ? 4.315 6.368 -13.781 1.00 94.94 73 ASP A O 1
ATOM 556 N N . ILE A 1 74 ? 5.060 7.017 -15.797 1.00 96.19 74 ILE A N 1
ATOM 557 C CA . ILE A 1 74 ? 5.181 5.659 -16.345 1.00 96.19 74 ILE A CA 1
ATOM 558 C C . ILE A 1 74 ? 6.329 4.902 -15.672 1.00 96.19 74 ILE A C 1
ATOM 560 O O . ILE A 1 74 ? 6.157 3.734 -15.331 1.00 96.19 74 ILE A O 1
ATOM 564 N N . GLU A 1 75 ? 7.474 5.552 -15.460 1.00 94.94 75 GLU A N 1
ATOM 565 C CA . GLU A 1 75 ? 8.618 4.971 -14.751 1.00 94.94 75 GLU A CA 1
ATOM 566 C C . GLU A 1 75 ? 8.206 4.519 -13.347 1.00 94.94 75 GLU A C 1
ATOM 568 O O . GLU A 1 75 ? 8.391 3.354 -12.996 1.00 94.94 75 GLU A O 1
ATOM 573 N N . ARG A 1 76 ? 7.530 5.393 -12.589 1.00 95.38 76 ARG A N 1
ATOM 574 C CA . ARG A 1 76 ? 7.014 5.060 -11.251 1.00 95.38 76 ARG A CA 1
ATOM 575 C C . ARG A 1 76 ? 6.049 3.876 -11.276 1.00 95.38 76 ARG A C 1
ATOM 577 O O . ARG A 1 76 ? 6.171 2.976 -10.451 1.00 95.38 76 ARG A O 1
ATOM 584 N N . ALA A 1 77 ? 5.125 3.842 -12.237 1.00 96.31 77 ALA A N 1
ATOM 585 C CA . ALA A 1 77 ? 4.173 2.740 -12.364 1.00 96.31 77 ALA A CA 1
ATOM 586 C C . ALA A 1 77 ? 4.861 1.401 -12.690 1.00 96.31 77 ALA A C 1
ATOM 588 O O . ALA A 1 77 ? 4.453 0.349 -12.192 1.00 96.31 77 ALA A O 1
ATOM 589 N N . ILE A 1 78 ? 5.915 1.426 -13.510 1.00 96.62 78 ILE A N 1
ATOM 590 C CA . ILE A 1 78 ? 6.711 0.236 -13.832 1.00 96.62 78 ILE A CA 1
ATOM 591 C C . ILE A 1 78 ? 7.476 -0.240 -12.599 1.00 96.62 78 ILE A C 1
ATOM 593 O O . ILE A 1 78 ? 7.439 -1.433 -12.293 1.00 96.62 78 ILE A O 1
ATOM 597 N N . ASP A 1 79 ? 8.114 0.671 -11.866 1.00 95.31 79 ASP A N 1
ATOM 598 C CA . ASP A 1 79 ? 8.821 0.342 -10.629 1.00 95.31 79 ASP A CA 1
ATOM 599 C C . ASP A 1 79 ? 7.884 -0.301 -9.597 1.00 95.31 79 ASP A C 1
ATOM 601 O O . ASP A 1 79 ? 8.224 -1.328 -8.995 1.00 95.31 79 ASP A O 1
ATOM 605 N N . ASP A 1 80 ? 6.675 0.235 -9.430 1.00 95.31 80 ASP A N 1
ATOM 606 C CA . ASP A 1 80 ? 5.650 -0.334 -8.551 1.00 95.31 80 ASP A CA 1
ATOM 607 C C . ASP A 1 80 ? 5.198 -1.727 -9.019 1.00 95.31 80 ASP A C 1
ATOM 609 O O . ASP A 1 80 ? 5.060 -2.650 -8.204 1.00 95.31 80 ASP A O 1
ATOM 613 N N . GLY A 1 81 ? 5.042 -1.929 -10.331 1.00 95.12 81 GLY A N 1
ATOM 614 C CA . GLY A 1 81 ? 4.724 -3.230 -10.923 1.00 95.12 81 GLY A CA 1
ATOM 615 C C . GLY A 1 81 ? 5.818 -4.277 -10.684 1.00 95.12 81 GLY A C 1
ATOM 616 O O . GLY A 1 81 ? 5.532 -5.392 -10.237 1.00 95.12 81 GLY A O 1
ATOM 617 N N . VAL A 1 82 ? 7.086 -3.915 -10.900 1.00 95.44 82 VAL A N 1
ATOM 618 C CA . VAL A 1 82 ? 8.245 -4.794 -10.658 1.00 95.44 82 VAL A CA 1
ATOM 619 C C . VAL A 1 82 ? 8.370 -5.132 -9.172 1.00 95.44 82 VAL A C 1
ATOM 621 O O . VAL A 1 82 ? 8.602 -6.291 -8.810 1.00 95.44 82 VAL A O 1
ATOM 624 N N . ASN A 1 83 ? 8.167 -4.153 -8.289 1.00 94.06 83 ASN A N 1
ATOM 625 C CA . ASN A 1 83 ? 8.183 -4.372 -6.844 1.00 94.06 83 ASN A CA 1
ATOM 626 C C . ASN A 1 83 ? 7.036 -5.282 -6.387 1.00 94.06 83 ASN A C 1
ATOM 628 O O . ASN A 1 83 ? 7.252 -6.178 -5.565 1.00 94.06 83 ASN A O 1
ATOM 632 N N . THR A 1 84 ? 5.844 -5.119 -6.959 1.00 94.38 84 THR A N 1
ATOM 633 C CA . THR A 1 84 ? 4.694 -5.995 -6.702 1.00 94.38 84 THR A CA 1
ATOM 634 C C . THR A 1 84 ? 4.988 -7.421 -7.159 1.00 94.38 84 THR A C 1
ATOM 636 O O . THR A 1 84 ? 4.803 -8.366 -6.391 1.00 94.38 84 THR A O 1
ATOM 639 N N . PHE A 1 85 ? 5.551 -7.597 -8.357 1.00 95.00 85 PHE A N 1
ATOM 640 C CA . PHE A 1 85 ? 5.959 -8.910 -8.857 1.00 95.00 85 PHE A CA 1
ATOM 641 C C . PHE A 1 85 ? 7.009 -9.567 -7.951 1.00 95.00 85 PHE A C 1
ATOM 643 O O . PHE A 1 85 ? 6.894 -10.739 -7.592 1.00 95.00 85 PHE A O 1
ATOM 650 N N . LYS A 1 86 ? 7.997 -8.800 -7.485 1.00 94.56 86 LYS A N 1
ATOM 651 C CA . LYS A 1 86 ? 9.010 -9.269 -6.529 1.00 94.56 86 LYS A CA 1
ATOM 652 C C . LYS A 1 86 ? 8.396 -9.747 -5.211 1.00 94.56 86 LYS A C 1
ATOM 654 O O . LYS A 1 86 ? 8.890 -10.711 -4.623 1.00 94.56 86 LYS A O 1
ATOM 659 N N . VAL A 1 87 ? 7.343 -9.085 -4.732 1.00 95.50 87 VAL A N 1
ATOM 660 C CA . VAL A 1 87 ? 6.586 -9.528 -3.554 1.00 95.50 87 VAL A CA 1
ATOM 661 C C . VAL A 1 87 ? 5.848 -10.834 -3.847 1.00 95.50 87 VAL A C 1
ATOM 663 O O . VAL A 1 87 ? 5.955 -11.761 -3.046 1.00 95.50 87 VAL A O 1
ATOM 666 N N . LEU A 1 88 ? 5.192 -10.946 -5.004 1.00 94.69 88 LEU A N 1
ATOM 667 C CA . LEU A 1 88 ? 4.449 -12.145 -5.412 1.00 94.69 88 LEU A CA 1
ATOM 668 C C . LEU A 1 88 ? 5.334 -13.385 -5.575 1.00 94.69 88 LEU A C 1
ATOM 670 O O . LEU A 1 88 ? 4.931 -14.494 -5.227 1.00 94.69 88 LEU A O 1
ATOM 674 N N . VAL A 1 89 ? 6.566 -13.206 -6.060 1.00 95.69 89 VAL A N 1
ATOM 675 C CA . VAL A 1 89 ? 7.556 -14.292 -6.150 1.00 95.69 89 VAL A CA 1
ATOM 676 C C . VAL A 1 89 ? 7.905 -14.843 -4.762 1.00 95.69 89 VAL A C 1
ATOM 678 O O . VAL A 1 89 ? 8.154 -16.040 -4.619 1.00 95.69 89 VAL A O 1
ATOM 681 N N . ARG A 1 90 ? 7.907 -13.992 -3.728 1.00 94.44 90 ARG A N 1
ATOM 682 C CA . ARG A 1 90 ? 8.200 -14.395 -2.343 1.00 94.44 90 ARG A CA 1
ATOM 683 C C . ARG A 1 90 ? 6.985 -14.985 -1.634 1.00 94.44 90 ARG A C 1
ATOM 685 O O . ARG A 1 90 ? 7.132 -15.967 -0.912 1.00 94.44 90 ARG A O 1
ATOM 692 N N . ASP A 1 91 ? 5.814 -14.382 -1.808 1.00 94.19 91 ASP A N 1
ATOM 693 C CA . ASP A 1 91 ? 4.554 -14.831 -1.219 1.00 94.19 91 ASP A CA 1
ATOM 694 C C . ASP A 1 91 ? 3.430 -14.750 -2.254 1.00 94.19 91 ASP A C 1
ATOM 696 O O . ASP A 1 91 ? 3.122 -13.680 -2.770 1.00 94.19 91 ASP A O 1
ATOM 700 N N . LYS A 1 92 ? 2.793 -15.891 -2.526 1.00 94.75 92 LYS A N 1
ATOM 701 C CA . LYS A 1 92 ? 1.758 -16.033 -3.562 1.00 94.75 92 LYS A CA 1
ATOM 702 C C . LYS A 1 92 ? 0.351 -15.687 -3.069 1.00 94.75 92 LYS A C 1
ATOM 704 O O . LYS A 1 92 ? -0.607 -15.810 -3.827 1.00 94.75 92 LYS A O 1
ATOM 709 N N . ARG A 1 93 ? 0.194 -15.334 -1.791 1.00 95.12 93 ARG A N 1
ATOM 710 C CA . ARG A 1 93 ? -1.117 -15.046 -1.199 1.00 95.12 93 ARG A CA 1
ATOM 711 C C . ARG A 1 93 ? -1.633 -13.683 -1.651 1.00 95.12 93 ARG A C 1
ATOM 713 O O . ARG A 1 93 ? -0.952 -12.667 -1.508 1.00 95.12 93 ARG A O 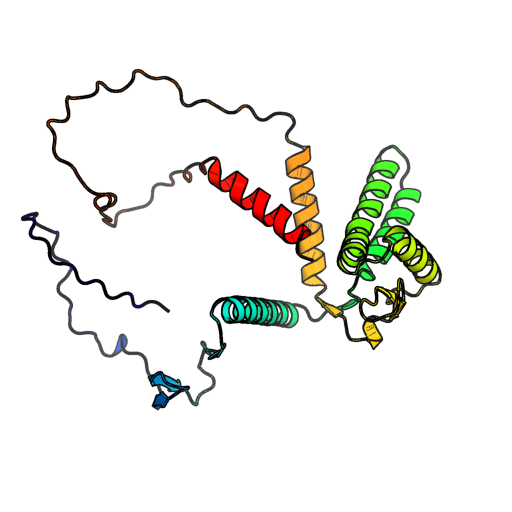1
ATOM 720 N N . LEU A 1 94 ? -2.871 -13.681 -2.127 1.00 94.75 94 LEU A N 1
ATOM 721 C CA . LEU A 1 94 ? -3.602 -12.506 -2.585 1.00 94.75 94 LEU A CA 1
ATOM 722 C C . LEU A 1 94 ? -4.831 -12.285 -1.702 1.00 94.75 94 LEU A C 1
ATOM 724 O O . LEU A 1 94 ? -5.403 -13.244 -1.182 1.00 94.75 94 LEU A O 1
ATOM 728 N N . VAL A 1 95 ? -5.219 -11.026 -1.538 1.00 94.94 95 VAL A N 1
ATOM 729 C CA . VAL A 1 95 ? -6.415 -10.604 -0.801 1.00 94.94 95 VAL A CA 1
ATOM 730 C C . VAL A 1 95 ? -7.260 -9.666 -1.669 1.00 94.94 95 VAL A C 1
ATOM 732 O O . VAL A 1 95 ? -6.695 -8.970 -2.516 1.00 94.94 95 VAL A O 1
ATOM 735 N N . PRO A 1 96 ? -8.595 -9.643 -1.501 1.00 95.19 96 PRO A N 1
ATOM 736 C CA . PRO A 1 96 ? -9.457 -8.732 -2.250 1.00 95.19 96 PRO A CA 1
ATOM 737 C C . PRO A 1 96 ? -9.172 -7.272 -1.869 1.00 95.19 96 PRO A C 1
ATOM 739 O O . PRO A 1 96 ? -9.101 -6.935 -0.682 1.00 95.19 96 PRO A O 1
ATOM 742 N N . GLY A 1 97 ? -8.987 -6.422 -2.881 1.00 92.31 97 GLY A N 1
ATOM 743 C CA . GLY A 1 97 ? -8.647 -5.009 -2.706 1.00 92.31 97 GLY A CA 1
ATOM 744 C C . GLY A 1 97 ? -9.857 -4.087 -2.512 1.00 92.31 97 GLY A C 1
ATOM 745 O O . GLY A 1 97 ? -10.919 -4.505 -2.053 1.00 92.31 97 GLY A O 1
ATOM 746 N N . ALA A 1 98 ? -9.675 -2.806 -2.854 1.00 92.25 98 ALA A N 1
ATOM 747 C CA . ALA A 1 98 ? -10.717 -1.767 -2.886 1.00 92.25 98 ALA A CA 1
ATOM 748 C C . ALA A 1 98 ? -11.547 -1.619 -1.591 1.00 92.25 98 ALA A C 1
ATOM 750 O O . ALA A 1 98 ? -12.761 -1.405 -1.623 1.00 92.25 98 ALA A O 1
ATOM 751 N N . GLY A 1 99 ? -10.897 -1.750 -0.431 1.00 90.56 99 GLY A N 1
ATOM 752 C CA . GLY A 1 99 ? -11.545 -1.596 0.872 1.00 90.56 99 GLY A CA 1
ATOM 753 C C . GLY A 1 99 ? -12.241 -2.855 1.399 1.00 90.56 99 GLY A C 1
ATOM 754 O O . GLY A 1 99 ? -12.732 -2.831 2.527 1.00 90.56 99 GLY A O 1
ATOM 755 N N . ALA A 1 100 ? -12.285 -3.955 0.634 1.00 94.00 100 ALA A N 1
ATOM 756 C CA . ALA A 1 100 ? -12.925 -5.198 1.070 1.00 94.00 100 ALA A CA 1
ATOM 757 C C . ALA A 1 100 ? -12.204 -5.808 2.284 1.00 94.00 100 ALA A C 1
ATOM 759 O O . ALA A 1 100 ? -12.827 -6.139 3.295 1.00 94.00 100 ALA A O 1
ATOM 760 N N . THR A 1 101 ? -10.873 -5.905 2.209 1.00 94.69 101 THR A N 1
ATOM 761 C CA . THR A 1 101 ? -10.053 -6.438 3.305 1.00 94.69 101 THR A CA 1
ATOM 762 C C . THR A 1 101 ? -10.130 -5.546 4.547 1.00 94.69 101 THR A C 1
ATOM 764 O O . THR A 1 101 ? -10.213 -6.050 5.664 1.00 94.69 101 THR A O 1
ATOM 767 N N . GLU A 1 102 ? -10.135 -4.225 4.378 1.00 94.81 102 GLU A N 1
ATOM 768 C CA . GLU A 1 102 ? -10.178 -3.257 5.475 1.00 94.81 102 GLU A CA 1
ATOM 769 C C . GLU A 1 102 ? -11.494 -3.321 6.258 1.00 94.81 102 GLU A C 1
ATOM 771 O O . GLU A 1 102 ? -11.463 -3.324 7.489 1.00 94.81 102 GLU A O 1
ATOM 776 N N . ILE A 1 103 ? -12.635 -3.434 5.570 1.00 95.00 103 ILE A N 1
ATOM 777 C CA . ILE A 1 103 ? -13.947 -3.562 6.222 1.00 95.00 103 ILE A CA 1
ATOM 778 C C . ILE A 1 103 ? -14.082 -4.905 6.946 1.00 95.00 103 ILE A C 1
ATOM 780 O O . ILE A 1 103 ? -14.567 -4.945 8.079 1.00 95.00 103 ILE A O 1
ATOM 784 N N . GLU A 1 104 ? -13.604 -6.003 6.356 1.00 94.81 104 GLU A N 1
ATOM 785 C CA . GLU A 1 104 ? -13.642 -7.305 7.032 1.00 94.81 104 GLU A CA 1
ATOM 786 C C . GLU A 1 104 ? -12.729 -7.325 8.271 1.00 94.81 104 GLU A C 1
ATOM 788 O O . GLU A 1 104 ? -13.107 -7.873 9.311 1.00 94.81 104 GLU A O 1
ATOM 793 N N . LEU A 1 105 ? -11.556 -6.681 8.211 1.00 95.25 105 LEU A N 1
ATOM 794 C CA . LEU A 1 105 ? -10.693 -6.498 9.382 1.00 95.25 105 LEU A CA 1
ATOM 795 C C . LEU A 1 105 ? -11.374 -5.639 10.452 1.00 95.25 105 LEU A C 1
ATOM 797 O O . LEU A 1 105 ? -11.364 -6.020 11.624 1.00 95.25 105 LEU A O 1
ATOM 801 N N . ALA A 1 106 ? -12.007 -4.526 10.073 1.00 95.62 106 ALA A N 1
ATOM 802 C CA . ALA A 1 106 ? -12.747 -3.673 11.001 1.00 95.62 106 ALA A CA 1
ATOM 803 C C . ALA A 1 106 ? -13.853 -4.458 11.726 1.00 95.62 106 ALA A C 1
ATOM 805 O O . ALA A 1 106 ? -13.971 -4.389 12.954 1.00 95.62 106 ALA A O 1
ATOM 806 N N . ARG A 1 107 ? -14.607 -5.288 10.994 1.00 94.12 107 ARG A N 1
ATOM 807 C CA . ARG A 1 107 ? -15.636 -6.167 11.564 1.00 94.12 107 ARG A CA 1
ATOM 808 C C . ARG A 1 107 ? -15.045 -7.148 12.575 1.00 94.12 107 ARG A C 1
ATOM 810 O O . ARG A 1 107 ? -15.496 -7.191 13.719 1.00 94.12 107 ARG A O 1
ATOM 817 N N . GLN A 1 108 ? -14.017 -7.903 12.184 1.00 95.12 108 GLN A N 1
ATOM 818 C CA . GLN A 1 108 ? -13.411 -8.922 13.047 1.00 95.12 108 GLN A CA 1
ATOM 819 C C . GLN A 1 108 ? -12.770 -8.322 14.305 1.00 95.12 108 GLN A C 1
ATOM 821 O O . GLN A 1 108 ? -12.936 -8.866 15.398 1.00 95.12 108 GLN A O 1
ATOM 826 N N . ILE A 1 109 ? -12.076 -7.188 14.179 1.00 96.44 109 ILE A N 1
ATOM 827 C CA . ILE A 1 109 ? -11.454 -6.496 15.315 1.00 96.44 109 ILE A CA 1
ATOM 828 C C . ILE A 1 109 ? -12.528 -5.934 16.252 1.00 96.44 109 ILE A C 1
ATOM 830 O O . ILE A 1 109 ? -12.376 -6.015 17.469 1.00 96.44 109 ILE A O 1
ATOM 834 N N . THR A 1 110 ? -13.640 -5.423 15.715 1.00 95.62 110 THR A N 1
ATOM 835 C CA . THR A 1 110 ? -14.769 -4.954 16.531 1.00 95.62 110 THR A CA 1
ATOM 836 C C . THR A 1 110 ? -15.377 -6.097 17.341 1.00 95.62 110 THR A C 1
ATOM 838 O O . THR A 1 110 ? -15.538 -5.954 18.553 1.00 95.62 110 THR A O 1
ATOM 841 N N . SER A 1 111 ? -15.631 -7.252 16.713 1.00 94.50 111 SER A N 1
ATOM 842 C CA . SER A 1 111 ? -16.109 -8.455 17.409 1.00 94.50 111 SER A CA 1
ATOM 843 C C . SER A 1 111 ? -15.108 -8.956 18.455 1.00 94.50 111 SER A C 1
ATOM 845 O O . SER A 1 111 ? -15.497 -9.343 19.555 1.00 94.50 111 SER A O 1
ATOM 847 N N . TYR A 1 112 ? -13.806 -8.893 18.163 1.00 95.94 112 TYR A N 1
ATOM 848 C CA . TYR A 1 112 ? -12.766 -9.208 19.144 1.00 95.94 112 TYR A CA 1
ATOM 849 C C . TYR A 1 112 ? -12.799 -8.240 20.337 1.00 95.94 112 TYR A C 1
ATOM 851 O O . TYR A 1 112 ? -12.754 -8.673 21.488 1.00 95.94 112 TYR A O 1
ATOM 859 N N . GLY A 1 113 ? -12.988 -6.943 20.087 1.00 95.25 113 GLY A N 1
ATOM 860 C CA . GLY A 1 113 ? -13.141 -5.930 21.130 1.00 95.25 113 GLY A CA 1
ATOM 861 C C . GLY A 1 113 ? -14.359 -6.146 22.033 1.00 95.25 113 GLY A C 1
ATOM 862 O O . GLY A 1 113 ? -14.357 -5.699 23.175 1.00 95.25 113 GLY A O 1
ATOM 863 N N . GLU A 1 114 ? -15.401 -6.839 21.571 1.00 93.75 114 GLU A N 1
ATOM 864 C CA . GLU A 1 114 ? -16.548 -7.226 22.409 1.00 93.75 114 GLU A CA 1
ATOM 865 C C . GLU A 1 114 ? -16.240 -8.390 23.348 1.00 93.75 114 GLU A C 1
ATOM 867 O O . GLU A 1 114 ? -16.789 -8.448 24.446 1.00 93.75 114 GLU A O 1
ATOM 872 N N . SER A 1 115 ? -15.326 -9.276 22.950 1.00 95.25 115 SER A N 1
ATOM 873 C CA . SER A 1 115 ? -14.889 -10.401 23.780 1.00 95.25 115 SER A CA 1
ATOM 874 C C . SER A 1 115 ? -13.944 -9.991 24.916 1.00 95.25 115 SER A C 1
ATOM 876 O O . SER A 1 115 ? -13.894 -10.662 25.947 1.00 95.25 115 SER A O 1
ATOM 878 N N . CYS A 1 116 ? -13.208 -8.886 24.756 1.00 93.69 116 CYS A N 1
ATOM 879 C CA . CYS A 1 116 ? -12.258 -8.394 25.749 1.00 93.69 116 CYS A CA 1
ATOM 880 C C . CYS A 1 116 ? -12.944 -7.455 26.761 1.00 93.69 116 CYS A C 1
ATOM 882 O O . CYS A 1 116 ? -13.421 -6.389 26.366 1.00 93.69 116 CYS A O 1
ATOM 884 N N . PRO A 1 117 ? -12.975 -7.779 28.067 1.00 92.88 117 PRO A N 1
ATOM 885 C CA . PRO A 1 117 ? -13.493 -6.868 29.081 1.00 92.88 117 PRO A CA 1
ATOM 886 C C . PRO A 1 117 ? -12.480 -5.766 29.436 1.00 92.88 117 PRO A C 1
ATOM 888 O O . PRO A 1 117 ? -11.269 -5.966 29.374 1.00 92.88 117 PRO A O 1
ATOM 891 N N . GLY A 1 118 ? -12.977 -4.616 29.899 1.00 94.00 118 GLY A N 1
ATOM 892 C CA . GLY A 1 118 ? -12.158 -3.542 30.474 1.00 94.00 118 GLY A CA 1
ATOM 893 C C . GLY A 1 118 ? -11.977 -2.324 29.565 1.00 94.00 118 GLY A C 1
ATOM 894 O O . GLY A 1 118 ? -12.725 -2.114 28.616 1.00 94.00 118 GLY A O 1
ATOM 895 N N . LEU A 1 119 ? -10.988 -1.483 29.884 1.00 94.62 119 LEU A N 1
ATOM 896 C CA . LEU A 1 119 ? -10.732 -0.226 29.162 1.00 94.62 119 LEU A CA 1
ATOM 897 C C . LEU A 1 119 ? -10.163 -0.452 27.752 1.00 94.62 119 LEU A C 1
ATOM 899 O O . LEU A 1 119 ? -10.359 0.378 26.865 1.00 94.62 119 LEU A O 1
ATOM 903 N N . GLU A 1 120 ? -9.493 -1.584 27.533 1.00 93.62 120 GLU A N 1
ATOM 904 C CA . GLU A 1 120 ? -8.884 -1.942 26.247 1.00 93.62 120 GLU A CA 1
ATOM 905 C C . GLU A 1 120 ? -9.927 -2.133 25.140 1.00 93.62 120 GLU A C 1
ATOM 907 O O . GLU A 1 120 ? -9.651 -1.826 23.982 1.00 93.62 120 GLU A O 1
ATOM 912 N N . GLN A 1 121 ? -11.155 -2.532 25.493 1.00 96.06 121 GLN A N 1
ATOM 913 C CA . GLN A 1 121 ? -12.275 -2.660 24.560 1.00 96.06 121 GLN A CA 1
ATOM 914 C C . GLN A 1 121 ? -12.479 -1.398 23.712 1.00 96.06 121 GLN A C 1
ATOM 916 O O . GLN A 1 121 ? -12.663 -1.482 22.497 1.00 96.06 121 GLN A O 1
ATOM 921 N N . TYR A 1 122 ? -12.440 -0.220 24.339 1.00 95.19 122 TYR A N 1
ATOM 922 C CA . TYR A 1 122 ? -12.651 1.045 23.638 1.00 95.19 122 TYR A CA 1
ATOM 923 C C . TYR A 1 122 ? -11.519 1.333 22.651 1.00 95.19 122 TYR A C 1
ATOM 925 O O . TYR A 1 122 ? -11.779 1.775 21.533 1.00 95.19 122 TYR A O 1
ATOM 933 N N . ALA A 1 123 ? -10.275 1.038 23.037 1.00 95.56 123 ALA A N 1
ATOM 934 C CA . ALA A 1 123 ? -9.116 1.207 22.169 1.00 95.56 123 ALA A CA 1
ATOM 935 C C . ALA A 1 123 ? -9.176 0.258 20.962 1.00 95.56 123 ALA A C 1
ATOM 937 O O . ALA A 1 123 ? -8.938 0.694 19.838 1.00 95.56 123 ALA A O 1
ATOM 938 N N . ILE A 1 124 ? -9.567 -1.004 21.169 1.00 96.44 124 ILE A N 1
ATOM 939 C CA . ILE A 1 124 ? -9.724 -1.996 20.094 1.00 96.44 124 ILE A CA 1
ATOM 940 C C . ILE A 1 124 ? -10.812 -1.555 19.106 1.00 96.44 124 ILE A C 1
ATOM 942 O O . ILE A 1 124 ? -10.582 -1.560 17.898 1.00 96.44 124 ILE A O 1
ATOM 946 N N . LYS A 1 125 ? -11.970 -1.101 19.602 1.00 95.50 125 LYS A N 1
ATOM 947 C CA . LYS A 1 125 ? -13.057 -0.590 18.749 1.00 95.50 125 LYS A CA 1
ATOM 948 C C . LYS A 1 125 ? -12.628 0.640 17.945 1.00 95.50 125 LYS A C 1
ATOM 950 O O . LYS A 1 125 ? -12.938 0.736 16.763 1.00 95.50 125 LYS A O 1
ATOM 955 N N . LYS A 1 126 ? -11.862 1.555 18.548 1.00 96.31 126 LYS A N 1
ATOM 956 C CA . LYS A 1 126 ? -11.316 2.722 17.834 1.00 96.31 126 LYS A CA 1
ATOM 95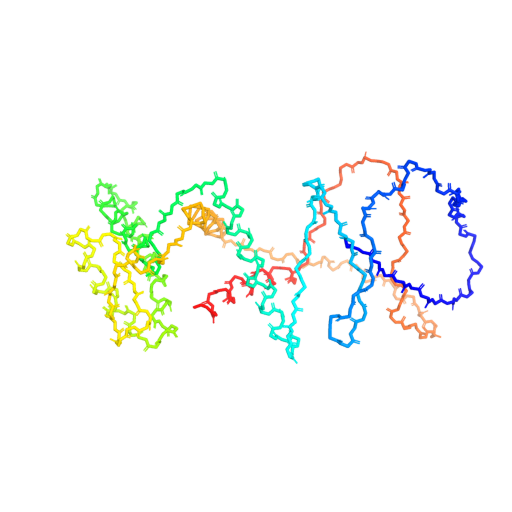7 C C . LYS A 1 126 ? -10.236 2.361 16.820 1.00 96.31 126 LYS A C 1
ATOM 959 O O . LYS A 1 126 ? -10.147 3.008 15.782 1.00 96.31 126 LYS A O 1
ATOM 964 N N . PHE A 1 127 ? -9.454 1.317 17.078 1.00 96.19 127 PHE A N 1
ATOM 965 C CA . PHE A 1 127 ? -8.514 0.785 16.096 1.00 96.19 127 PHE A CA 1
ATOM 966 C C . PHE A 1 127 ? -9.240 0.162 14.895 1.00 96.19 127 PHE A C 1
ATOM 968 O O . PHE A 1 127 ? -8.819 0.374 13.764 1.00 96.19 127 PHE A O 1
ATOM 975 N N . ALA A 1 128 ? -10.356 -0.539 15.121 1.00 96.00 128 ALA A N 1
ATOM 976 C CA . ALA A 1 128 ? -11.206 -1.049 14.046 1.00 96.00 128 ALA A CA 1
ATOM 977 C C . ALA A 1 128 ? -11.795 0.080 13.180 1.00 96.00 128 ALA A C 1
ATOM 979 O O . ALA A 1 128 ? -11.679 0.034 11.959 1.00 96.00 128 ALA A O 1
ATOM 980 N N . GLU A 1 129 ? -12.348 1.121 13.809 1.00 95.19 129 GLU A N 1
ATOM 981 C CA . GLU A 1 129 ? -12.905 2.299 13.120 1.00 95.19 129 GLU A CA 1
ATOM 982 C C . GLU A 1 129 ? -11.865 2.995 12.222 1.00 95.19 129 GLU A C 1
ATOM 984 O O . GLU A 1 129 ? -12.197 3.507 11.156 1.00 95.19 129 GLU A O 1
ATOM 989 N N . ALA A 1 130 ? -10.582 2.973 12.601 1.00 96.31 130 ALA A N 1
ATOM 990 C CA . ALA A 1 130 ? -9.516 3.573 11.800 1.00 96.31 130 ALA A CA 1
ATOM 991 C C . ALA A 1 130 ? -9.340 2.910 10.419 1.00 96.31 130 ALA A C 1
ATOM 993 O O . ALA A 1 130 ? -8.918 3.582 9.478 1.00 96.31 130 ALA A O 1
ATOM 994 N N . PHE A 1 131 ? -9.693 1.628 10.261 1.00 95.38 131 PHE A N 1
ATOM 995 C CA . PHE A 1 131 ? -9.640 0.955 8.958 1.00 95.38 131 PHE A CA 1
ATOM 996 C C . PHE A 1 131 ? -10.687 1.485 7.973 1.00 95.38 131 PHE A C 1
ATOM 998 O O . PHE A 1 131 ? -10.458 1.431 6.767 1.00 95.38 131 PHE A O 1
ATOM 1005 N N . GLU A 1 132 ? -11.784 2.080 8.455 1.00 94.06 132 GLU A N 1
ATOM 1006 C CA . GLU A 1 132 ? -12.803 2.703 7.599 1.00 94.06 132 GLU A CA 1
ATOM 1007 C C . GLU A 1 132 ? -12.280 3.938 6.858 1.00 94.06 132 GLU A C 1
ATOM 1009 O O . GLU A 1 132 ? -12.867 4.352 5.858 1.00 94.06 132 GLU A O 1
ATOM 1014 N N . ALA A 1 133 ? -11.171 4.529 7.315 1.00 94.56 133 ALA A N 1
ATOM 1015 C CA . ALA A 1 133 ? -10.568 5.686 6.665 1.00 94.56 133 ALA A CA 1
ATOM 1016 C C . ALA A 1 133 ? -10.100 5.377 5.233 1.00 94.56 133 ALA A C 1
ATOM 1018 O O . ALA A 1 133 ? -10.142 6.261 4.383 1.00 94.56 133 ALA A O 1
ATOM 1019 N N . VAL A 1 134 ? -9.701 4.133 4.948 1.00 94.06 134 VAL A N 1
ATOM 1020 C CA . VAL A 1 134 ? -9.220 3.718 3.620 1.00 94.06 134 VAL A CA 1
ATOM 1021 C C . VAL A 1 134 ? -10.347 3.711 2.575 1.00 94.06 134 VAL A C 1
ATOM 1023 O O . VAL A 1 134 ? -10.238 4.454 1.600 1.00 94.06 134 VAL A O 1
ATOM 1026 N N . PRO A 1 135 ? -11.461 2.967 2.746 1.00 93.69 135 PRO A N 1
ATOM 1027 C CA . PRO A 1 135 ? -12.581 3.037 1.806 1.00 93.69 135 PRO A CA 1
ATOM 1028 C C . PRO A 1 135 ? -13.249 4.418 1.793 1.00 93.69 135 PRO A C 1
ATOM 1030 O O . PRO A 1 135 ? -13.793 4.819 0.766 1.00 93.69 135 PRO A O 1
ATOM 1033 N N . ARG A 1 136 ? -13.183 5.179 2.898 1.00 94.00 136 ARG A N 1
ATOM 1034 C CA . ARG A 1 136 ? -13.642 6.575 2.921 1.00 94.00 136 ARG A CA 1
ATOM 1035 C C . ARG A 1 136 ? -12.826 7.456 1.983 1.00 94.00 136 ARG A C 1
ATOM 1037 O O . ARG A 1 136 ? -13.426 8.183 1.200 1.00 94.00 136 ARG A O 1
ATOM 1044 N N . ALA A 1 137 ? -11.498 7.357 2.035 1.00 94.25 137 ALA A N 1
ATOM 1045 C CA . ALA A 1 137 ? -10.620 8.081 1.125 1.00 94.25 137 ALA A CA 1
ATOM 1046 C C . ALA A 1 137 ? -10.920 7.695 -0.331 1.00 94.25 137 ALA A C 1
ATOM 1048 O O . ALA A 1 137 ? -11.161 8.569 -1.155 1.00 94.25 137 ALA A O 1
ATOM 1049 N N . LEU A 1 138 ? -11.046 6.400 -0.644 1.00 92.12 138 LEU A N 1
ATOM 1050 C CA . LEU A 1 138 ? -11.406 5.960 -2.001 1.00 92.12 138 LEU A CA 1
ATOM 1051 C C . LEU A 1 138 ? -12.731 6.572 -2.494 1.00 92.12 138 LEU A C 1
ATOM 1053 O O . LEU A 1 138 ? -12.829 7.010 -3.643 1.00 92.12 138 LEU A O 1
ATOM 1057 N N . ALA A 1 139 ? -13.740 6.651 -1.623 1.00 92.50 139 ALA A N 1
ATOM 1058 C CA . ALA A 1 139 ? -15.015 7.284 -1.950 1.00 92.50 139 ALA A CA 1
ATOM 1059 C C . ALA A 1 139 ? -14.871 8.790 -2.203 1.00 92.50 139 ALA A C 1
ATOM 1061 O O . ALA A 1 139 ? -15.424 9.301 -3.176 1.00 92.50 139 ALA A O 1
ATOM 1062 N N . GLU A 1 140 ? -14.125 9.492 -1.347 1.00 91.81 140 GLU A N 1
ATOM 1063 C CA . GLU A 1 140 ? -13.911 10.938 -1.448 1.00 91.81 140 GLU A CA 1
ATOM 1064 C C . GLU A 1 140 ? -13.204 11.314 -2.754 1.00 91.81 140 GLU A C 1
ATOM 1066 O O . GLU A 1 140 ? -13.637 12.247 -3.432 1.00 91.81 140 GLU A O 1
ATOM 1071 N N . ASN A 1 141 ? -12.198 10.541 -3.167 1.00 92.31 141 ASN A N 1
ATOM 1072 C CA . ASN A 1 141 ? -11.500 10.768 -4.435 1.00 92.31 141 ASN A CA 1
ATOM 1073 C C . ASN A 1 141 ? -12.348 10.428 -5.664 1.00 92.31 141 ASN A C 1
ATOM 1075 O O . ASN A 1 141 ? -12.163 11.021 -6.724 1.00 92.31 141 ASN A O 1
ATOM 1079 N N . SER A 1 142 ? -13.337 9.548 -5.503 1.00 89.94 142 SER A N 1
ATOM 1080 C CA . SER A 1 142 ? -14.329 9.235 -6.540 1.00 89.94 142 SER A CA 1
ATOM 1081 C C . SER A 1 142 ? -15.529 10.198 -6.535 1.00 89.94 142 SER A C 1
ATOM 1083 O O . SER A 1 142 ? -16.450 10.049 -7.334 1.00 89.94 142 SER A O 1
ATOM 1085 N N . GLY A 1 143 ? -15.564 11.183 -5.627 1.00 89.81 143 GLY A N 1
ATOM 1086 C CA . GLY A 1 143 ? -16.677 12.130 -5.491 1.00 89.81 143 GLY A CA 1
ATOM 1087 C C . GLY A 1 143 ? -17.957 11.535 -4.884 1.00 89.81 143 GLY A C 1
ATOM 1088 O O . GLY A 1 143 ? -19.027 12.140 -4.973 1.00 89.81 143 GLY A O 1
ATOM 1089 N N . ILE A 1 144 ? -17.868 10.361 -4.256 1.00 90.88 144 ILE A N 1
ATOM 1090 C CA . ILE A 1 144 ? -18.987 9.641 -3.640 1.00 90.88 144 ILE A CA 1
ATOM 1091 C C . ILE A 1 144 ? -19.019 9.909 -2.131 1.00 90.88 144 ILE A C 1
ATOM 1093 O O . ILE A 1 144 ? -18.004 10.131 -1.473 1.00 90.88 144 ILE A O 1
ATOM 1097 N N . LYS A 1 145 ? -20.219 9.891 -1.540 1.00 90.88 145 LYS A N 1
ATOM 1098 C CA . LYS A 1 145 ? -20.386 10.077 -0.093 1.00 90.88 145 LYS A CA 1
ATOM 1099 C C . LYS A 1 145 ? -19.861 8.856 0.669 1.00 90.88 145 LYS A C 1
ATOM 1101 O O . LYS A 1 145 ? -20.527 7.823 0.717 1.00 90.88 145 LYS A O 1
ATOM 1106 N N . GLY A 1 146 ? -18.724 9.008 1.351 1.00 90.94 146 GLY A N 1
ATOM 1107 C CA . GLY A 1 146 ? -18.082 7.925 2.109 1.00 90.94 146 GLY A CA 1
ATOM 1108 C C . GLY A 1 146 ? -18.983 7.243 3.148 1.00 90.94 146 GLY A C 1
ATOM 1109 O O . GLY A 1 146 ? -18.952 6.025 3.277 1.00 90.94 146 GLY A O 1
ATOM 1110 N N . ASN A 1 147 ? -19.856 7.988 3.834 1.00 91.50 147 ASN A N 1
ATOM 1111 C CA . ASN A 1 147 ? -20.774 7.410 4.830 1.00 91.50 147 ASN A CA 1
ATOM 1112 C C . ASN A 1 147 ? -21.793 6.436 4.214 1.00 91.50 147 ASN A C 1
ATOM 1114 O O . ASN A 1 147 ? -22.140 5.428 4.831 1.00 91.50 147 ASN A O 1
ATOM 1118 N N . GLU A 1 148 ? -22.278 6.735 3.004 1.00 92.00 148 GLU A N 1
ATOM 1119 C CA . GLU A 1 148 ? -23.220 5.870 2.291 1.00 92.00 148 GLU A CA 1
ATOM 1120 C C . GLU A 1 148 ? -22.527 4.577 1.854 1.00 92.00 148 GLU A C 1
ATOM 1122 O O . GLU A 1 148 ? -23.060 3.488 2.066 1.00 92.00 148 GLU A O 1
ATOM 1127 N N . LEU A 1 149 ? -21.310 4.701 1.316 1.00 92.56 149 LEU A N 1
ATOM 1128 C CA . LEU A 1 149 ? -20.500 3.563 0.900 1.00 92.56 149 LEU A CA 1
ATOM 1129 C C . LEU A 1 149 ? -20.170 2.638 2.076 1.00 92.56 149 LEU A C 1
ATOM 1131 O O . LEU A 1 149 ? -20.394 1.435 1.985 1.00 92.56 149 LEU A O 1
ATOM 1135 N N . ILE A 1 150 ? -19.678 3.193 3.188 1.00 93.69 150 ILE A N 1
ATOM 1136 C CA . ILE A 1 150 ? -19.305 2.414 4.377 1.00 93.69 150 ILE A CA 1
ATOM 1137 C C . ILE A 1 150 ? -20.515 1.648 4.919 1.00 93.69 150 ILE A C 1
ATOM 1139 O O . ILE A 1 150 ? -20.408 0.460 5.215 1.00 93.69 150 ILE A O 1
ATOM 1143 N N . SER A 1 151 ? -21.682 2.295 4.992 1.00 93.19 151 SER A N 1
ATOM 1144 C CA . SER A 1 151 ? -22.910 1.651 5.477 1.00 93.19 151 SER A CA 1
ATOM 1145 C C . SER A 1 151 ? -23.322 0.467 4.593 1.00 93.19 151 SER A C 1
ATOM 1147 O O . SER A 1 151 ? -23.674 -0.595 5.106 1.00 93.19 151 SER A O 1
ATOM 1149 N N . LYS A 1 152 ? -23.237 0.625 3.264 1.00 92.81 152 LYS A N 1
ATOM 1150 C CA . LYS A 1 152 ? -23.515 -0.449 2.298 1.00 92.81 152 LYS A CA 1
ATOM 1151 C C . LYS A 1 152 ? -22.493 -1.584 2.395 1.00 92.81 152 LYS A C 1
ATOM 1153 O O . LYS A 1 152 ? -22.889 -2.747 2.419 1.00 92.81 152 LYS A O 1
ATOM 1158 N N . LEU A 1 153 ? -21.201 -1.255 2.489 1.00 92.81 153 LEU A N 1
ATOM 1159 C CA . LEU A 1 153 ? -20.126 -2.236 2.652 1.00 92.81 153 LEU A CA 1
ATOM 1160 C C . LEU A 1 153 ? -20.348 -3.076 3.911 1.00 92.81 153 LEU A C 1
ATOM 1162 O O . LEU A 1 153 ? -20.339 -4.300 3.831 1.00 92.81 153 LEU A O 1
ATOM 1166 N N . TYR A 1 154 ? -20.629 -2.448 5.054 1.00 93.12 154 TYR A N 1
ATOM 1167 C CA . TYR A 1 154 ? -20.898 -3.185 6.288 1.00 93.12 154 TYR A CA 1
ATOM 1168 C C . TYR A 1 154 ? -22.099 -4.119 6.179 1.00 93.12 154 TYR A C 1
ATOM 1170 O O . TYR A 1 154 ? -22.009 -5.242 6.668 1.00 93.12 154 TYR 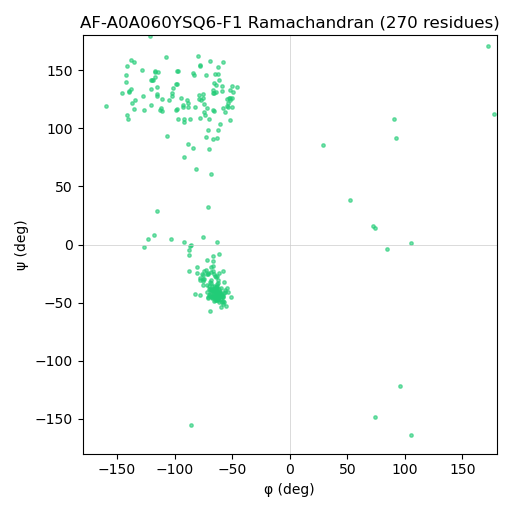A O 1
ATOM 1178 N N . ALA A 1 155 ? -23.195 -3.695 5.541 1.00 93.12 155 ALA A N 1
ATOM 1179 C CA . ALA A 1 155 ? -24.373 -4.545 5.366 1.00 93.12 155 ALA A CA 1
ATOM 1180 C C . ALA A 1 155 ? -24.022 -5.836 4.605 1.00 93.12 155 ALA A C 1
ATOM 1182 O O . ALA A 1 155 ? -24.279 -6.936 5.091 1.00 93.12 155 ALA A O 1
ATOM 1183 N N . VAL A 1 156 ? -23.331 -5.703 3.472 1.00 93.06 156 VAL A N 1
ATOM 1184 C CA . VAL A 1 156 ? -22.951 -6.834 2.614 1.00 93.06 156 VAL A CA 1
ATOM 1185 C C . VAL A 1 156 ? -21.880 -7.723 3.259 1.00 93.06 156 VAL A C 1
ATOM 1187 O O . VAL A 1 156 ? -21.942 -8.952 3.178 1.00 93.06 156 VAL A O 1
ATOM 1190 N N . HIS A 1 157 ? -20.909 -7.131 3.956 1.00 92.69 157 HIS A N 1
ATOM 1191 C CA . HIS A 1 157 ? -19.905 -7.895 4.704 1.00 92.69 157 HIS A CA 1
ATOM 1192 C C . HIS A 1 157 ? -20.516 -8.618 5.908 1.00 92.69 157 HIS A C 1
ATOM 1194 O O . HIS A 1 157 ? -20.066 -9.708 6.266 1.00 92.69 157 HIS A O 1
ATOM 1200 N N . HIS A 1 158 ? -21.568 -8.066 6.523 1.00 90.94 158 HIS A N 1
ATOM 1201 C CA . HIS A 1 158 ? -22.292 -8.733 7.605 1.00 90.94 158 HIS A CA 1
ATOM 1202 C C . HIS A 1 158 ? -23.004 -10.003 7.123 1.00 90.94 158 HIS A C 1
ATOM 1204 O O . HIS A 1 158 ? -22.972 -11.011 7.826 1.00 90.94 158 HIS A O 1
ATOM 1210 N N . GLU A 1 159 ? -23.528 -9.995 5.895 1.00 91.62 159 GLU A N 1
ATOM 1211 C CA . GLU A 1 159 ? -24.125 -11.164 5.229 1.00 91.62 159 GLU A CA 1
ATOM 1212 C C . GLU A 1 159 ? -23.106 -12.277 4.906 1.00 91.62 159 GLU A C 1
ATOM 1214 O O . GLU A 1 159 ? -23.493 -13.396 4.577 1.00 91.62 159 GLU A O 1
ATOM 1219 N N . GLY A 1 160 ? -21.802 -12.012 5.060 1.00 85.38 160 GLY A N 1
ATOM 1220 C CA . GLY A 1 160 ? -20.727 -12.998 4.902 1.00 85.38 160 GLY A CA 1
ATOM 1221 C C . GLY A 1 160 ? -19.916 -12.859 3.613 1.00 85.38 160 GLY A C 1
ATOM 1222 O O . GLY A 1 160 ? -18.973 -13.628 3.407 1.00 85.38 160 GLY A O 1
ATOM 1223 N N . ASN A 1 161 ? -20.219 -11.863 2.779 1.00 89.19 161 ASN A N 1
ATOM 1224 C CA . ASN A 1 161 ? -19.545 -11.638 1.502 1.00 89.19 161 ASN A CA 1
ATOM 1225 C C . ASN A 1 161 ? -18.249 -10.828 1.677 1.00 89.19 161 ASN A C 1
ATOM 1227 O O . ASN A 1 161 ? -18.216 -9.619 1.467 1.00 89.19 161 ASN A O 1
ATOM 1231 N N . LYS A 1 162 ? -17.158 -11.515 2.034 1.00 89.75 162 LYS A N 1
ATOM 1232 C CA . LYS A 1 162 ? -15.841 -10.903 2.321 1.00 89.75 162 LYS A CA 1
ATOM 1233 C C . LYS A 1 162 ? -15.139 -10.291 1.105 1.00 89.75 162 LYS A C 1
ATOM 1235 O O . LYS A 1 162 ? -14.218 -9.496 1.266 1.00 89.75 162 LYS A O 1
ATOM 1240 N N . ASN A 1 163 ? -15.536 -10.687 -0.100 1.00 92.31 163 ASN A N 1
ATOM 1241 C CA . ASN A 1 163 ? -14.889 -10.254 -1.338 1.00 92.31 163 ASN A CA 1
ATOM 1242 C C . ASN A 1 163 ? -15.461 -8.940 -1.880 1.00 92.31 163 ASN A C 1
ATOM 1244 O O . ASN A 1 163 ? -14.931 -8.392 -2.844 1.00 92.31 163 ASN A O 1
ATOM 1248 N N . MET A 1 164 ? -16.555 -8.450 -1.297 1.00 93.12 164 MET A N 1
ATOM 1249 C CA . MET A 1 164 ? -17.262 -7.287 -1.813 1.00 93.12 164 MET A CA 1
ATOM 1250 C C . MET A 1 164 ? -16.471 -6.020 -1.502 1.00 93.12 164 MET A C 1
ATOM 1252 O O . MET A 1 164 ? -16.189 -5.716 -0.346 1.00 93.12 164 MET A O 1
ATOM 1256 N N . GLY A 1 165 ? -16.100 -5.284 -2.539 1.00 92.81 165 GLY A N 1
ATOM 1257 C CA . GLY A 1 165 ? -15.359 -4.033 -2.431 1.00 92.81 165 GLY A CA 1
ATOM 1258 C C . GLY A 1 165 ? -16.116 -2.878 -3.063 1.00 92.81 165 GLY A C 1
ATOM 1259 O O . GLY A 1 165 ? -17.219 -3.039 -3.594 1.00 92.81 165 GLY A O 1
ATOM 1260 N N . PHE A 1 166 ? -15.503 -1.704 -2.992 1.00 92.94 166 PHE A N 1
ATOM 1261 C CA . PHE A 1 166 ? -16.010 -0.516 -3.656 1.00 92.94 166 PHE A CA 1
ATOM 1262 C C . PHE A 1 166 ? -15.673 -0.543 -5.150 1.00 92.94 166 PHE A C 1
ATOM 1264 O O . PHE A 1 166 ? -14.516 -0.739 -5.519 1.00 92.94 166 PHE A O 1
ATOM 1271 N N . ASP A 1 167 ? -16.680 -0.336 -5.999 1.00 92.06 167 ASP A N 1
ATOM 1272 C CA . ASP A 1 167 ? -16.494 -0.183 -7.440 1.00 92.06 167 ASP A CA 1
ATOM 1273 C C . ASP A 1 167 ? -16.470 1.306 -7.814 1.00 92.06 167 ASP A C 1
ATOM 1275 O O . ASP A 1 167 ? -17.459 2.012 -7.624 1.00 92.06 167 ASP A O 1
ATOM 1279 N N . ILE A 1 168 ? -15.334 1.772 -8.339 1.00 89.50 168 ILE A N 1
ATOM 1280 C CA . ILE A 1 168 ? -15.125 3.171 -8.746 1.00 89.50 168 ILE A CA 1
ATOM 1281 C C . ILE A 1 168 ? -15.788 3.455 -10.103 1.00 89.50 168 ILE A C 1
ATOM 1283 O O . ILE A 1 168 ? -16.186 4.586 -10.369 1.00 89.50 168 ILE A O 1
ATOM 1287 N N . GLU A 1 169 ? -15.912 2.445 -10.969 1.00 87.44 169 GLU A N 1
ATOM 1288 C CA . GLU A 1 169 ? -16.489 2.609 -12.311 1.00 87.44 169 GLU A CA 1
ATOM 1289 C C . GLU A 1 169 ? -18.022 2.619 -12.288 1.00 87.44 169 GLU A C 1
ATOM 1291 O O . GLU A 1 169 ? -18.665 3.085 -13.231 1.00 87.44 169 GLU A O 1
ATOM 1296 N N . GLY A 1 170 ? -18.615 2.094 -11.215 1.00 80.69 170 GLY A N 1
ATOM 1297 C CA . GLY A 1 170 ? -20.056 2.034 -11.034 1.00 80.69 170 GLY A CA 1
ATOM 1298 C C . GLY A 1 170 ? -20.701 3.403 -10.804 1.00 80.69 170 GLY A C 1
ATOM 1299 O O . GLY A 1 170 ? -20.087 4.361 -10.336 1.00 80.69 170 GLY A O 1
ATOM 1300 N N . GLU A 1 171 ? -22.001 3.494 -11.089 1.00 78.12 171 GLU A N 1
ATOM 1301 C CA . GLU A 1 171 ? -22.775 4.691 -10.767 1.00 78.12 171 GLU A CA 1
ATOM 1302 C C . GLU A 1 171 ? -23.031 4.779 -9.252 1.00 78.12 171 GLU A C 1
ATOM 1304 O O . GLU A 1 171 ? -23.792 4.002 -8.668 1.00 78.12 171 GLU A O 1
ATOM 1309 N N . GLY A 1 172 ? -22.410 5.766 -8.603 1.00 81.38 172 GLY A N 1
ATOM 1310 C CA . GLY A 1 172 ? -22.591 6.039 -7.177 1.00 81.38 172 GLY A CA 1
ATOM 1311 C C . GLY A 1 172 ? -21.894 5.020 -6.271 1.00 81.38 172 GLY A C 1
ATOM 1312 O O . GLY A 1 172 ? -20.844 4.485 -6.597 1.00 81.38 172 GLY A O 1
ATOM 1313 N N . ALA A 1 173 ? -22.455 4.757 -5.086 1.00 81.31 173 ALA A N 1
ATOM 1314 C CA . ALA A 1 173 ? -21.892 3.795 -4.132 1.00 81.31 173 ALA A CA 1
ATOM 1315 C C . ALA A 1 173 ? -22.285 2.349 -4.496 1.00 81.31 173 ALA A C 1
ATOM 1317 O O . ALA A 1 173 ? -23.060 1.716 -3.766 1.00 81.31 173 ALA A O 1
ATOM 1318 N N . ALA A 1 174 ? -21.813 1.877 -5.651 1.00 87.25 174 ALA A N 1
ATOM 1319 C CA . ALA A 1 174 ? -21.981 0.508 -6.120 1.00 87.25 174 ALA A CA 1
ATOM 1320 C C . ALA A 1 174 ? -20.918 -0.417 -5.505 1.00 87.25 174 ALA A C 1
ATOM 1322 O O . ALA A 1 174 ? -19.783 -0.011 -5.246 1.00 87.25 174 ALA A O 1
ATOM 1323 N N . LEU A 1 175 ? -21.309 -1.666 -5.250 1.00 90.06 175 LEU A N 1
ATOM 1324 C CA . LEU A 1 175 ? -20.434 -2.702 -4.708 1.00 90.06 175 LEU A CA 1
ATOM 1325 C C . LEU A 1 175 ? -20.305 -3.837 -5.713 1.00 90.06 175 LEU A C 1
ATOM 1327 O O . LEU A 1 175 ? -21.283 -4.198 -6.370 1.00 90.06 175 LEU A O 1
ATOM 1331 N N . LYS A 1 176 ? -19.115 -4.424 -5.784 1.00 91.81 176 LYS A N 1
ATOM 1332 C CA . LYS A 1 176 ? -18.800 -5.519 -6.704 1.00 91.81 176 LYS A CA 1
ATOM 1333 C C . LYS A 1 176 ? -17.898 -6.537 -6.020 1.00 91.81 176 LYS A C 1
ATOM 1335 O O . LYS A 1 176 ? -17.160 -6.187 -5.098 1.00 91.81 176 LYS A O 1
ATOM 1340 N N . ASP A 1 177 ? -17.954 -7.791 -6.461 1.00 93.19 177 ASP A N 1
ATOM 1341 C CA . ASP A 1 177 ? -17.010 -8.807 -6.000 1.00 93.19 177 ASP A CA 1
ATOM 1342 C C . ASP A 1 177 ? -15.628 -8.520 -6.611 1.00 93.19 177 ASP A C 1
ATOM 1344 O O . ASP A 1 177 ? -15.448 -8.512 -7.832 1.00 93.19 177 ASP A O 1
ATOM 1348 N N . MET A 1 178 ? -14.648 -8.245 -5.749 1.00 92.81 178 MET A N 1
ATOM 1349 C CA . MET A 1 178 ? -13.289 -7.889 -6.157 1.00 92.81 178 MET A CA 1
ATOM 1350 C C . MET A 1 178 ? -12.506 -9.076 -6.715 1.00 92.81 178 MET A C 1
ATOM 1352 O O . MET A 1 178 ? -11.591 -8.883 -7.515 1.00 92.81 178 MET A O 1
ATOM 1356 N N . LEU A 1 179 ? -12.863 -10.301 -6.326 1.00 92.25 179 LEU A N 1
ATOM 1357 C CA . LEU A 1 179 ? -12.257 -11.514 -6.861 1.00 92.25 179 LEU A CA 1
ATOM 1358 C C . LEU A 1 179 ? -12.703 -11.718 -8.310 1.00 92.25 179 LEU A C 1
ATOM 1360 O O . LEU A 1 179 ? -11.862 -11.961 -9.173 1.00 92.25 179 LEU A O 1
ATOM 1364 N N . GLU A 1 180 ? -13.997 -11.543 -8.589 1.00 91.62 180 GLU A N 1
ATOM 1365 C CA . GLU A 1 180 ? -14.532 -11.613 -9.956 1.00 91.62 180 GLU A CA 1
ATOM 1366 C C . GLU A 1 180 ? -14.038 -10.455 -10.832 1.00 91.62 180 GLU A C 1
ATOM 1368 O O . GLU A 1 180 ? -13.754 -10.648 -12.014 1.00 91.62 180 GLU A O 1
ATOM 1373 N N . ALA A 1 181 ? -13.876 -9.260 -10.255 1.00 90.69 181 ALA A N 1
ATOM 1374 C CA . ALA A 1 181 ? -13.299 -8.108 -10.945 1.00 90.69 181 ALA A CA 1
ATOM 1375 C C . ALA A 1 181 ? -11.779 -8.228 -11.186 1.00 90.69 181 ALA A C 1
ATOM 1377 O O . ALA A 1 181 ? -11.222 -7.443 -11.951 1.00 90.69 181 ALA A O 1
ATOM 1378 N N . GLY A 1 182 ? -11.096 -9.183 -10.542 1.00 92.25 182 GLY A N 1
ATOM 1379 C CA . GLY A 1 182 ? -9.643 -9.355 -10.633 1.00 92.25 182 GLY A CA 1
ATOM 1380 C C . GLY A 1 182 ? -8.827 -8.303 -9.870 1.00 92.25 182 GLY A C 1
ATOM 1381 O O . GLY A 1 182 ? -7.615 -8.207 -10.070 1.00 92.25 182 GLY A O 1
ATOM 1382 N N . ILE A 1 183 ? -9.460 -7.526 -8.986 1.00 94.25 183 ILE A N 1
ATOM 1383 C CA . ILE A 1 183 ? -8.815 -6.473 -8.191 1.00 94.25 183 ILE A CA 1
ATOM 1384 C C . ILE A 1 183 ? -8.285 -7.096 -6.897 1.00 94.25 183 ILE A C 1
ATOM 1386 O O . ILE A 1 183 ? -8.946 -7.128 -5.855 1.00 94.25 183 ILE A O 1
ATOM 1390 N N . LEU A 1 184 ? -7.069 -7.629 -6.982 1.00 94.19 184 LEU A N 1
ATOM 1391 C CA . LEU A 1 184 ? -6.403 -8.330 -5.890 1.00 94.19 184 LEU A CA 1
ATOM 1392 C C . LEU A 1 184 ? -5.104 -7.631 -5.495 1.00 94.19 184 LEU A C 1
ATOM 1394 O O . LEU A 1 184 ? -4.329 -7.193 -6.342 1.00 94.19 184 LEU A O 1
ATOM 1398 N N . GLU A 1 185 ? -4.832 -7.600 -4.195 1.00 93.56 185 GLU A N 1
ATOM 1399 C CA . GLU A 1 185 ? -3.607 -7.041 -3.631 1.00 93.56 185 GLU A CA 1
ATOM 1400 C C . GLU A 1 185 ? -2.756 -8.141 -2.973 1.00 93.56 185 GLU A C 1
ATOM 1402 O O . GLU A 1 185 ? -3.296 -9.108 -2.422 1.00 93.56 185 GLU A O 1
ATOM 1407 N N . PRO A 1 186 ? -1.414 -8.031 -2.977 1.00 95.31 186 PRO A N 1
ATOM 1408 C CA . PRO A 1 186 ? -0.568 -8.990 -2.277 1.00 95.31 186 PRO A CA 1
ATOM 1409 C C . PRO A 1 186 ? -0.765 -8.902 -0.761 1.00 95.31 186 PRO A C 1
ATOM 1411 O O . PRO A 1 186 ? -0.621 -7.834 -0.157 1.00 95.31 186 PRO A O 1
ATOM 1414 N N . PHE A 1 187 ? -0.981 -10.050 -0.114 1.00 95.31 187 PHE A N 1
ATOM 1415 C CA . PHE A 1 187 ? -1.150 -10.139 1.342 1.00 95.31 187 PHE A CA 1
ATOM 1416 C C . PHE A 1 187 ? 0.007 -9.478 2.106 1.00 95.31 187 PHE A C 1
ATOM 1418 O O . PHE A 1 187 ? -0.193 -8.782 3.105 1.00 95.31 187 PHE A O 1
ATOM 1425 N N . LEU A 1 188 ? 1.236 -9.682 1.623 1.00 95.50 188 LEU A N 1
ATOM 1426 C CA . LEU A 1 188 ? 2.442 -9.208 2.291 1.00 95.50 188 LEU A CA 1
ATOM 1427 C C . LEU A 1 188 ? 2.494 -7.674 2.381 1.00 95.50 188 LEU A C 1
ATOM 1429 O O . LEU A 1 188 ? 2.972 -7.144 3.385 1.00 95.50 188 LEU A O 1
ATOM 1433 N N . VAL A 1 189 ? 1.970 -6.965 1.374 1.00 94.12 189 VAL A N 1
ATOM 1434 C CA . VAL A 1 189 ? 1.918 -5.494 1.358 1.00 94.12 189 VAL A CA 1
ATOM 1435 C C . VAL A 1 189 ? 1.001 -4.991 2.471 1.00 94.12 189 VAL A C 1
ATOM 1437 O O . VAL A 1 189 ? 1.421 -4.160 3.277 1.00 94.12 189 VAL A O 1
ATOM 1440 N N . LYS A 1 190 ? -0.204 -5.562 2.601 1.00 94.38 190 LYS A N 1
ATOM 1441 C CA . LYS A 1 190 ? -1.141 -5.221 3.686 1.00 94.38 190 LYS A CA 1
ATOM 1442 C C . LYS A 1 190 ? -0.566 -5.552 5.060 1.00 94.38 190 LYS A C 1
ATOM 1444 O O . LYS A 1 190 ? -0.632 -4.727 5.969 1.00 94.38 190 LYS A O 1
ATOM 1449 N N . HIS A 1 191 ? 0.059 -6.722 5.207 1.00 95.12 191 HIS A N 1
ATOM 1450 C CA . HIS A 1 191 ? 0.665 -7.138 6.471 1.00 95.12 191 HIS A CA 1
ATOM 1451 C C . HIS A 1 191 ? 1.720 -6.138 6.967 1.00 95.12 191 HIS A C 1
ATOM 1453 O O . HIS A 1 191 ? 1.664 -5.687 8.115 1.00 95.12 191 HIS A O 1
ATOM 1459 N N . TRP A 1 192 ? 2.676 -5.769 6.107 1.00 96.38 192 TRP A N 1
ATOM 1460 C CA . TRP A 1 192 ? 3.703 -4.795 6.478 1.00 96.38 192 TRP A CA 1
ATOM 1461 C C . TRP A 1 192 ? 3.137 -3.390 6.640 1.00 96.38 192 TRP A C 1
ATOM 1463 O O . TRP A 1 192 ? 3.541 -2.709 7.579 1.00 96.38 192 TRP A O 1
ATOM 1473 N N . GLY A 1 193 ? 2.183 -2.983 5.799 1.00 95.62 193 GLY A N 1
ATOM 1474 C CA . GLY A 1 193 ? 1.515 -1.688 5.903 1.00 95.62 193 GLY A CA 1
ATOM 1475 C C . GLY A 1 193 ? 0.894 -1.473 7.282 1.00 95.62 193 GLY A C 1
ATOM 1476 O O . GLY A 1 193 ? 1.241 -0.516 7.973 1.00 95.62 193 GLY A O 1
ATOM 1477 N N . ILE A 1 194 ? 0.070 -2.418 7.742 1.00 96.31 194 ILE A N 1
ATOM 1478 C CA . ILE A 1 194 ? -0.594 -2.337 9.053 1.00 96.31 194 ILE A CA 1
ATOM 1479 C C . ILE A 1 194 ? 0.435 -2.357 10.187 1.00 96.31 194 ILE A C 1
ATOM 1481 O O . ILE A 1 194 ? 0.369 -1.547 11.115 1.00 96.31 194 ILE A O 1
ATOM 1485 N N . LYS A 1 195 ? 1.424 -3.254 10.111 1.00 97.31 195 LYS A N 1
ATOM 1486 C CA . LYS A 1 195 ? 2.449 -3.406 11.151 1.00 97.31 195 LYS A CA 1
ATOM 1487 C C . LYS A 1 195 ? 3.307 -2.149 11.305 1.00 97.31 195 LYS A C 1
ATOM 1489 O O . LYS A 1 195 ? 3.551 -1.702 12.425 1.00 97.31 195 LYS A O 1
ATOM 1494 N N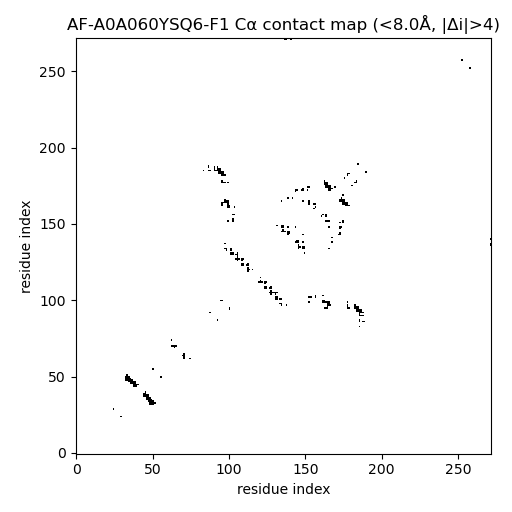 . LEU A 1 196 ? 3.769 -1.580 10.194 1.00 97.94 196 LEU A N 1
ATOM 1495 C CA . LEU A 1 196 ? 4.600 -0.378 10.190 1.00 97.94 196 LEU A CA 1
ATOM 1496 C C . LEU A 1 196 ? 3.797 0.856 10.608 1.00 97.94 196 LEU A C 1
ATOM 1498 O O . LEU A 1 196 ? 4.280 1.612 11.449 1.00 97.94 196 LEU A O 1
ATOM 1502 N N . ALA A 1 197 ? 2.568 1.018 10.106 1.00 96.56 197 ALA A N 1
ATOM 1503 C CA . ALA A 1 197 ? 1.685 2.112 10.505 1.00 96.56 197 ALA A CA 1
ATOM 1504 C C . ALA A 1 197 ? 1.401 2.088 12.015 1.00 96.56 197 ALA A C 1
ATOM 1506 O O . ALA A 1 197 ? 1.537 3.107 12.691 1.00 96.56 197 ALA A O 1
ATOM 1507 N N . THR A 1 198 ? 1.104 0.909 12.567 1.00 96.69 198 THR A N 1
ATOM 1508 C CA . THR A 1 198 ? 0.846 0.738 14.004 1.00 96.69 198 THR A CA 1
ATOM 1509 C C . THR A 1 198 ? 2.087 1.067 14.839 1.00 96.69 198 THR A C 1
ATOM 1511 O O . THR A 1 198 ? 2.005 1.824 15.805 1.00 96.69 198 THR A O 1
ATOM 1514 N N . ASN A 1 199 ? 3.265 0.567 14.451 1.00 97.06 199 ASN A N 1
ATOM 1515 C CA . ASN A 1 199 ? 4.517 0.867 15.156 1.00 97.06 199 ASN A CA 1
ATOM 1516 C C . ASN A 1 199 ? 4.887 2.357 15.101 1.00 97.06 199 ASN A C 1
ATOM 1518 O O . ASN A 1 199 ? 5.388 2.907 16.086 1.00 97.06 199 ASN A O 1
ATOM 1522 N N . ALA A 1 200 ? 4.630 3.013 13.968 1.00 97.12 200 ALA A N 1
ATOM 1523 C CA . ALA A 1 200 ? 4.837 4.446 13.818 1.00 97.12 200 ALA A CA 1
ATOM 1524 C C . ALA A 1 200 ? 3.883 5.234 14.729 1.00 97.12 200 ALA A C 1
ATOM 1526 O O . ALA A 1 200 ? 4.345 6.073 15.501 1.00 97.12 200 ALA A O 1
ATOM 1527 N N . ALA A 1 201 ? 2.586 4.907 14.719 1.00 96.31 201 ALA A N 1
ATOM 1528 C CA . ALA A 1 201 ? 1.591 5.540 15.583 1.00 96.31 201 ALA A CA 1
ATOM 1529 C C . ALA A 1 201 ? 1.944 5.386 17.070 1.00 96.31 201 ALA A C 1
ATOM 1531 O O . ALA A 1 201 ? 1.937 6.366 17.809 1.00 96.31 201 ALA A O 1
ATOM 1532 N N . ILE A 1 202 ? 2.346 4.186 17.500 1.00 96.12 202 ILE A N 1
ATOM 1533 C CA . ILE A 1 202 ? 2.785 3.936 18.879 1.00 96.12 202 ILE A CA 1
ATOM 1534 C C . ILE A 1 202 ? 4.012 4.784 19.231 1.00 96.12 202 ILE A C 1
ATOM 1536 O O . ILE A 1 202 ? 4.062 5.367 20.310 1.00 96.12 202 ILE A O 1
ATOM 1540 N N . THR A 1 203 ? 5.005 4.863 18.343 1.00 96.06 203 THR A N 1
ATOM 1541 C CA . THR A 1 203 ? 6.213 5.671 18.581 1.00 96.06 203 THR A CA 1
ATOM 1542 C C . THR A 1 203 ? 5.869 7.146 18.765 1.00 96.06 203 THR A C 1
ATOM 1544 O O . THR A 1 203 ? 6.385 7.773 19.685 1.00 96.06 203 THR A O 1
ATOM 1547 N N . VAL A 1 204 ? 4.973 7.683 17.934 1.00 95.38 204 VAL A N 1
ATOM 1548 C CA . VAL A 1 204 ? 4.540 9.084 18.016 1.00 95.38 204 VAL A CA 1
ATOM 1549 C C . VAL A 1 204 ? 3.737 9.338 19.291 1.00 95.38 204 VAL A C 1
ATOM 1551 O O . VAL A 1 204 ? 4.035 10.284 20.009 1.00 95.38 204 VAL A O 1
ATOM 1554 N N . LEU A 1 205 ? 2.778 8.469 19.623 1.00 94.62 205 LEU A N 1
ATOM 1555 C CA . LEU A 1 205 ? 1.941 8.609 20.821 1.00 94.62 205 LEU A CA 1
ATOM 1556 C C . LEU A 1 205 ? 2.721 8.447 22.135 1.00 94.62 205 LEU A C 1
ATOM 1558 O O . LEU A 1 205 ? 2.273 8.919 23.174 1.00 94.62 205 LEU A O 1
ATOM 1562 N N . ARG A 1 206 ? 3.879 7.776 22.113 1.00 95.06 206 ARG A N 1
ATOM 1563 C CA . ARG A 1 206 ? 4.757 7.633 23.287 1.00 95.06 206 ARG A CA 1
ATOM 1564 C C . ARG A 1 206 ? 5.535 8.903 23.624 1.00 95.06 206 ARG A C 1
ATOM 1566 O O . ARG A 1 206 ? 6.004 9.027 24.753 1.00 95.06 206 ARG A O 1
ATOM 1573 N N . VAL A 1 207 ? 5.733 9.804 22.665 1.00 94.69 207 VAL A N 1
ATOM 1574 C CA . VAL A 1 207 ? 6.470 11.051 22.889 1.00 94.69 207 VAL A CA 1
ATOM 1575 C C . VAL A 1 207 ? 5.496 12.103 23.410 1.00 94.69 207 VAL A C 1
ATOM 1577 O O . VAL A 1 207 ? 4.676 12.610 22.655 1.00 94.69 207 VAL A O 1
ATOM 1580 N N . ASP A 1 208 ? 5.603 12.447 24.692 1.00 92.56 208 ASP A N 1
ATOM 1581 C CA . ASP A 1 208 ? 4.740 13.465 25.311 1.00 92.56 208 ASP A CA 1
ATOM 1582 C C . ASP A 1 208 ? 5.186 14.895 24.957 1.00 92.56 208 ASP A C 1
ATOM 1584 O O . ASP A 1 208 ? 4.376 15.756 24.619 1.00 92.56 208 ASP A O 1
ATOM 1588 N N . GLN A 1 209 ? 6.496 15.163 24.993 1.00 90.31 209 GLN A N 1
ATOM 1589 C CA . GLN A 1 209 ? 7.043 16.499 24.750 1.00 90.31 209 GLN A CA 1
ATOM 1590 C C . GLN A 1 209 ? 8.352 16.449 23.969 1.00 90.31 209 GLN A C 1
ATOM 1592 O O . GLN A 1 209 ? 9.233 15.629 24.232 1.00 90.31 209 GLN A O 1
ATOM 1597 N N . ILE A 1 210 ? 8.494 17.387 23.031 1.00 87.44 210 ILE A N 1
ATOM 1598 C CA . ILE A 1 210 ? 9.724 17.607 22.271 1.00 87.44 210 ILE A CA 1
ATOM 1599 C C . ILE A 1 210 ? 10.320 18.938 22.716 1.00 87.44 210 ILE A C 1
ATOM 1601 O O . ILE A 1 210 ? 9.749 20.003 22.479 1.00 87.44 210 ILE A O 1
ATOM 1605 N N . ILE A 1 211 ? 11.496 18.885 23.338 1.00 85.94 211 ILE A N 1
ATOM 1606 C CA . ILE A 1 211 ? 12.261 20.080 23.690 1.00 85.94 211 ILE A CA 1
ATOM 1607 C C . ILE A 1 211 ? 13.305 20.306 22.601 1.00 85.94 211 ILE A C 1
ATOM 1609 O O . ILE A 1 211 ? 14.288 19.575 22.490 1.00 85.94 211 ILE A O 1
ATOM 1613 N N . MET A 1 212 ? 13.091 21.341 21.791 1.00 85.62 212 MET A N 1
ATOM 1614 C CA . MET A 1 212 ? 14.034 21.726 20.746 1.00 85.62 212 MET A CA 1
ATOM 1615 C C . MET A 1 212 ? 15.207 22.480 21.368 1.00 85.62 212 MET A C 1
ATOM 1617 O O . MET A 1 212 ? 15.074 23.632 21.789 1.00 85.62 212 MET A O 1
ATOM 1621 N N . ALA A 1 213 ? 16.375 21.841 21.411 1.00 81.12 213 ALA A N 1
ATOM 1622 C CA . ALA A 1 213 ? 17.599 22.513 21.813 1.00 81.12 213 ALA A CA 1
ATOM 1623 C C . ALA A 1 213 ? 17.948 23.589 20.773 1.00 81.12 213 ALA A C 1
ATOM 1625 O O . ALA A 1 213 ? 18.251 23.288 19.617 1.00 81.12 213 ALA A O 1
ATOM 1626 N N . LYS A 1 214 ? 17.922 24.862 21.181 1.00 81.44 214 LYS A N 1
ATOM 1627 C CA . LYS A 1 214 ? 18.584 25.910 20.400 1.00 81.44 214 LYS A CA 1
ATOM 1628 C C . LYS A 1 214 ? 20.088 25.633 20.440 1.00 81.44 214 LYS A C 1
ATOM 1630 O O . LYS A 1 214 ? 20.589 25.288 21.514 1.00 81.44 214 LYS A O 1
ATOM 1635 N N . PRO A 1 215 ? 20.818 25.790 19.321 1.00 77.19 215 PRO A N 1
ATOM 1636 C CA . PRO A 1 215 ? 22.272 25.741 19.366 1.00 77.19 215 PRO A CA 1
ATOM 1637 C C . PRO A 1 215 ? 22.736 26.731 20.433 1.00 77.19 215 PRO A C 1
ATOM 1639 O O . PRO A 1 215 ? 22.295 27.885 20.439 1.00 77.19 215 PRO A O 1
ATOM 1642 N N . ALA A 1 216 ? 23.547 26.251 21.379 1.00 71.94 216 ALA A N 1
ATOM 1643 C CA . ALA A 1 216 ? 24.056 27.077 22.460 1.00 71.94 216 ALA A CA 1
ATOM 1644 C C . ALA A 1 216 ? 24.678 28.330 21.839 1.00 71.94 216 ALA A C 1
ATOM 1646 O O . ALA A 1 216 ? 25.528 28.228 20.953 1.00 71.94 216 ALA A O 1
ATOM 1647 N N . GLY A 1 217 ? 24.211 29.503 22.271 1.00 61.94 217 GLY A N 1
ATOM 1648 C CA . GLY A 1 217 ? 24.755 30.801 21.885 1.00 61.94 217 GLY A CA 1
ATOM 1649 C C . GLY A 1 217 ? 26.148 30.992 22.473 1.00 61.94 217 GLY A C 1
ATOM 1650 O O . GLY A 1 217 ? 26.359 31.888 23.284 1.00 61.94 217 GLY A O 1
ATOM 1651 N N . GLY A 1 218 ? 27.085 30.119 22.099 1.00 76.25 218 GLY A N 1
ATOM 1652 C CA . GLY A 1 218 ? 28.500 30.324 22.330 1.00 76.25 218 GLY A CA 1
ATOM 1653 C C . GLY A 1 218 ? 28.938 31.633 21.666 1.00 76.25 218 GLY A C 1
ATOM 1654 O O . GLY A 1 218 ? 28.266 32.110 20.742 1.00 76.25 218 GLY A O 1
ATOM 1655 N N . PRO A 1 219 ? 30.040 32.245 22.129 1.00 66.94 219 PRO A N 1
ATOM 1656 C CA . PRO A 1 219 ? 30.528 33.499 21.575 1.00 66.94 219 PRO A CA 1
ATOM 1657 C C . PRO A 1 219 ? 30.620 33.389 20.053 1.00 66.94 219 PRO A C 1
ATOM 1659 O O . PRO A 1 219 ? 31.234 32.455 19.535 1.00 66.94 219 PRO A O 1
ATOM 1662 N N . LYS A 1 220 ? 29.993 34.328 19.332 1.00 63.34 220 LYS A N 1
ATOM 1663 C CA . LYS A 1 220 ? 30.180 34.458 17.882 1.00 63.34 220 LYS A CA 1
ATOM 1664 C C . LYS A 1 220 ? 31.688 34.483 17.639 1.00 63.34 220 LYS A C 1
ATOM 1666 O O . LYS A 1 220 ? 32.359 35.371 18.166 1.00 63.34 220 LYS A O 1
ATOM 1671 N N . ALA A 1 221 ? 32.212 33.507 16.892 1.00 61.78 221 ALA A N 1
ATOM 1672 C CA . ALA A 1 221 ? 33.618 33.504 16.510 1.00 61.78 221 ALA A CA 1
ATOM 1673 C C . ALA A 1 221 ? 33.957 34.895 15.944 1.00 61.78 221 ALA A C 1
ATOM 1675 O O . ALA A 1 221 ? 33.163 35.415 15.149 1.00 61.78 221 ALA A O 1
ATOM 1676 N N . PRO A 1 222 ? 35.056 35.535 16.384 1.00 52.00 222 PRO A N 1
ATOM 1677 C CA . PRO A 1 222 ? 35.375 36.887 15.964 1.00 52.00 222 PRO A CA 1
ATOM 1678 C C . PRO A 1 222 ? 35.411 36.922 14.439 1.00 52.00 222 PRO A C 1
ATOM 1680 O O . PRO A 1 222 ? 36.178 36.203 13.799 1.00 52.00 222 PRO A O 1
ATOM 1683 N N . THR A 1 223 ? 34.536 37.737 13.854 1.00 51.75 223 THR A N 1
ATOM 1684 C CA . THR A 1 223 ? 34.519 38.015 12.422 1.00 51.75 223 THR A CA 1
ATOM 1685 C C . THR A 1 223 ? 35.832 38.694 12.060 1.00 51.75 223 THR A C 1
ATOM 1687 O O . THR A 1 223 ? 35.962 39.915 12.148 1.00 51.75 223 THR A O 1
ATOM 1690 N N . GLY A 1 224 ? 36.824 37.892 11.671 1.00 42.28 224 GLY A N 1
ATOM 1691 C CA . GLY A 1 224 ? 37.999 38.371 10.965 1.00 42.28 224 GLY A CA 1
ATOM 1692 C C . GLY A 1 224 ? 37.527 39.130 9.730 1.00 42.28 224 GLY A C 1
ATOM 1693 O O . GLY A 1 224 ? 36.716 38.619 8.954 1.00 42.28 224 GLY A O 1
ATOM 1694 N N . LYS A 1 225 ? 37.978 40.379 9.590 1.00 38.19 225 LYS A N 1
ATOM 1695 C CA . LYS A 1 225 ? 37.682 41.236 8.440 1.00 38.19 225 LYS A CA 1
ATOM 1696 C C . LYS A 1 225 ? 38.019 40.462 7.161 1.00 38.19 225 LYS A C 1
ATOM 1698 O O . LYS A 1 225 ? 39.191 40.277 6.852 1.00 38.19 225 LYS A O 1
ATOM 1703 N N . LYS A 1 226 ? 37.004 40.010 6.420 1.00 37.00 226 LYS A N 1
ATOM 1704 C CA . LYS A 1 226 ? 37.194 39.540 5.048 1.00 37.00 226 LYS A CA 1
ATOM 1705 C C . LYS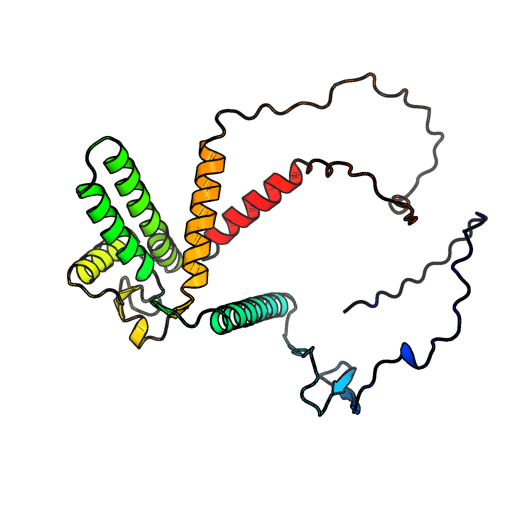 A 1 226 ? 37.485 40.773 4.200 1.00 37.00 226 LYS A C 1
ATOM 1707 O O . LYS A 1 226 ? 36.572 41.510 3.835 1.00 37.00 226 LYS A O 1
ATOM 1712 N N . THR A 1 227 ? 38.762 41.024 3.933 1.00 33.72 227 THR A N 1
ATOM 1713 C CA . THR A 1 227 ? 39.185 41.811 2.775 1.00 33.72 227 THR A CA 1
ATOM 1714 C C . THR A 1 227 ? 38.514 41.203 1.547 1.00 33.72 227 THR A C 1
ATOM 1716 O O . THR A 1 227 ? 38.533 39.988 1.354 1.00 33.72 227 THR A O 1
ATOM 1719 N N . GLY A 1 228 ? 37.814 42.047 0.792 1.00 42.94 228 GLY A N 1
ATOM 1720 C CA . GLY A 1 228 ? 36.898 41.627 -0.257 1.00 42.94 228 GLY A CA 1
ATOM 1721 C C . GLY A 1 228 ? 37.570 40.769 -1.322 1.00 42.94 228 GLY A C 1
ATOM 1722 O O . GLY A 1 228 ? 38.418 41.243 -2.069 1.00 42.94 228 GLY A O 1
ATOM 1723 N N . MET A 1 229 ? 37.110 39.528 -1.438 1.00 31.14 229 MET A N 1
ATOM 1724 C CA . MET A 1 229 ? 37.228 38.741 -2.656 1.00 31.14 229 MET A CA 1
ATOM 1725 C C . MET A 1 229 ? 35.920 37.963 -2.793 1.00 31.14 229 MET A C 1
ATOM 1727 O O . MET A 1 229 ? 35.580 37.147 -1.936 1.00 31.14 229 MET A O 1
ATOM 1731 N N . LYS A 1 230 ? 35.115 38.313 -3.803 1.00 36.25 230 LYS A N 1
ATOM 1732 C CA . LYS A 1 230 ? 33.858 37.620 -4.104 1.00 36.25 230 LYS A CA 1
ATOM 1733 C C . LYS A 1 230 ? 34.211 36.207 -4.579 1.00 36.25 230 LYS A C 1
ATOM 1735 O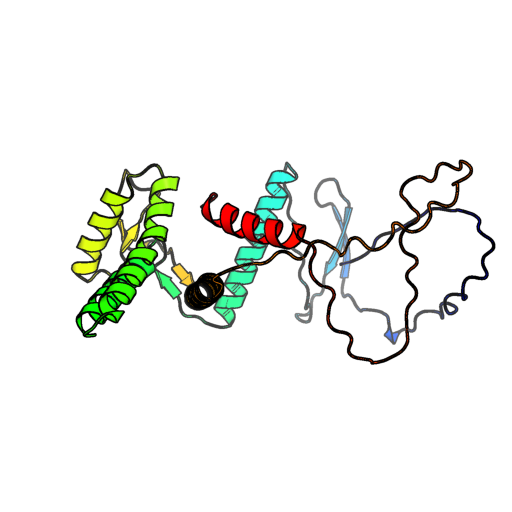 O . LYS A 1 230 ? 34.859 36.071 -5.610 1.00 36.25 230 LYS A O 1
ATOM 1740 N N . MET A 1 231 ? 33.803 35.190 -3.827 1.00 29.62 231 MET A N 1
ATOM 1741 C CA . MET A 1 231 ? 33.852 33.785 -4.236 1.00 29.62 231 MET A CA 1
ATOM 1742 C C . MET A 1 231 ? 32.428 33.344 -4.578 1.00 29.62 231 MET A C 1
ATOM 1744 O O . MET A 1 231 ? 31.517 33.532 -3.771 1.00 29.62 231 MET A O 1
ATOM 1748 N N . THR A 1 232 ? 32.240 32.830 -5.791 1.00 35.91 232 THR A N 1
ATOM 1749 C CA . THR A 1 232 ? 31.018 32.159 -6.248 1.00 35.91 232 THR A CA 1
ATOM 1750 C C . THR A 1 232 ? 30.974 30.712 -5.740 1.00 35.91 232 THR A C 1
ATOM 1752 O O . THR A 1 232 ? 31.976 30.153 -5.305 1.00 35.91 232 THR A O 1
ATOM 1755 N N . GLU A 1 233 ? 29.781 30.130 -5.771 1.00 38.22 233 GLU A N 1
ATOM 1756 C CA . GLU A 1 233 ? 29.258 28.999 -4.984 1.00 38.22 233 GLU A CA 1
ATOM 1757 C C . GLU A 1 233 ? 29.827 27.591 -5.296 1.00 38.22 233 GLU A C 1
ATOM 1759 O O . GLU A 1 233 ? 29.114 26.604 -5.167 1.00 38.22 233 GLU A O 1
ATOM 1764 N N . HIS A 1 234 ? 31.098 27.457 -5.695 1.00 41.94 234 HIS A N 1
ATOM 1765 C CA . HIS A 1 234 ? 31.653 26.184 -6.200 1.00 41.94 234 HIS A CA 1
ATOM 1766 C C . HIS A 1 234 ? 32.812 25.555 -5.397 1.00 41.94 234 HIS A C 1
ATOM 1768 O O . HIS A 1 234 ? 33.351 24.543 -5.834 1.00 41.94 234 HIS A O 1
ATOM 1774 N N . ASP A 1 235 ? 33.163 26.075 -4.215 1.00 33.81 235 ASP A N 1
ATOM 1775 C CA . ASP A 1 235 ? 34.361 25.638 -3.460 1.00 33.81 235 ASP A CA 1
ATOM 1776 C C . ASP A 1 235 ? 34.074 24.956 -2.101 1.00 33.81 235 ASP A C 1
ATOM 1778 O O . ASP A 1 235 ? 34.888 25.017 -1.175 1.00 33.81 235 ASP A O 1
ATOM 1782 N N . LEU A 1 236 ? 32.932 24.283 -1.939 1.00 37.66 236 LEU A N 1
ATOM 1783 C CA . LEU A 1 236 ? 32.702 23.403 -0.787 1.00 37.66 236 LEU A CA 1
ATOM 1784 C C . LEU A 1 236 ? 32.878 21.945 -1.228 1.00 37.66 236 LEU A C 1
ATOM 1786 O O . LEU A 1 236 ? 32.249 21.524 -2.189 1.00 37.66 236 LEU A O 1
ATOM 1790 N N . TYR A 1 237 ? 33.712 21.209 -0.484 1.00 31.25 237 TYR A N 1
ATOM 1791 C CA . TYR A 1 237 ? 34.033 19.769 -0.560 1.00 31.25 237 TYR A CA 1
ATOM 1792 C C . TYR A 1 237 ? 35.242 19.352 -1.426 1.00 31.25 237 TYR A C 1
ATOM 1794 O O . TYR A 1 237 ? 35.084 18.976 -2.584 1.00 31.25 237 TYR A O 1
ATOM 1802 N N . PRO A 1 238 ? 36.456 19.257 -0.844 1.00 33.22 238 PRO A N 1
ATOM 1803 C CA . PRO A 1 238 ? 37.423 18.260 -1.274 1.00 33.22 238 PRO A CA 1
ATOM 1804 C C . PRO A 1 238 ? 37.106 16.914 -0.596 1.00 33.22 238 PRO A C 1
ATOM 1806 O O . PRO A 1 238 ? 37.105 16.802 0.630 1.00 33.22 238 PRO A O 1
ATOM 1809 N N . PHE A 1 239 ? 36.808 15.908 -1.417 1.00 34.28 239 PHE A N 1
ATOM 1810 C CA . PHE A 1 239 ? 36.814 14.487 -1.068 1.00 34.28 239 PHE A CA 1
ATOM 1811 C C . PHE A 1 239 ? 38.275 14.018 -0.985 1.00 34.28 239 PHE A C 1
ATOM 1813 O O . PHE A 1 239 ? 38.994 14.171 -1.965 1.00 34.28 239 PHE A O 1
ATOM 1820 N N . ASP A 1 240 ? 38.690 13.416 0.130 1.00 27.48 240 ASP A N 1
ATOM 1821 C CA . ASP A 1 240 ? 39.861 12.533 0.180 1.00 27.48 240 ASP A CA 1
ATOM 1822 C C . ASP A 1 240 ? 39.542 11.331 1.081 1.00 27.48 240 ASP A C 1
ATOM 1824 O O . ASP A 1 240 ? 38.976 11.457 2.169 1.00 27.48 240 ASP A O 1
ATOM 1828 N N . HIS A 1 241 ? 39.860 10.148 0.565 1.00 34.62 241 HIS A N 1
ATOM 1829 C CA . HIS A 1 241 ? 39.531 8.833 1.102 1.00 34.62 241 HIS A CA 1
ATOM 1830 C C . HIS A 1 241 ? 40.692 8.233 1.929 1.00 34.62 241 HIS A C 1
ATOM 1832 O O . HIS A 1 241 ? 41.854 8.395 1.572 1.00 34.62 241 HIS A O 1
ATOM 1838 N N . LEU A 1 242 ? 40.310 7.416 2.932 1.00 32.25 242 LEU A N 1
ATOM 1839 C CA . LEU A 1 242 ? 41.012 6.268 3.564 1.00 32.25 242 LEU A CA 1
ATOM 1840 C C . LEU A 1 242 ? 41.920 6.494 4.797 1.00 32.25 242 LEU A C 1
ATOM 1842 O O . LEU A 1 242 ? 43.066 6.919 4.691 1.00 32.25 242 LEU A O 1
ATOM 1846 N N . THR A 1 243 ? 41.443 6.054 5.976 1.00 27.86 243 THR A N 1
ATOM 1847 C CA . THR A 1 243 ? 41.922 4.904 6.812 1.00 27.86 243 THR A CA 1
ATOM 1848 C C . THR A 1 243 ? 41.189 4.907 8.192 1.00 27.86 243 THR A C 1
ATOM 1850 O O . THR A 1 243 ? 40.350 5.780 8.404 1.00 27.86 243 THR A O 1
ATOM 1853 N N . PRO A 1 244 ? 41.293 3.878 9.067 1.00 35.38 244 PRO A N 1
ATOM 1854 C CA . PRO A 1 244 ? 40.279 2.840 9.268 1.00 35.38 244 PRO A CA 1
ATOM 1855 C C . PRO A 1 244 ? 39.497 2.954 10.600 1.00 35.38 244 PRO A C 1
ATOM 1857 O O . PRO A 1 244 ? 39.940 3.561 11.567 1.00 35.38 244 PRO A O 1
ATOM 1860 N N . CYS A 1 245 ? 38.337 2.292 10.640 1.00 34.72 245 CYS A N 1
ATOM 1861 C CA . CYS A 1 245 ? 37.614 1.787 11.816 1.00 34.72 245 CYS A CA 1
ATOM 1862 C C . CYS A 1 245 ? 37.788 2.524 13.164 1.00 34.72 245 CYS A C 1
ATOM 1864 O O . CYS A 1 245 ? 38.486 2.051 14.055 1.00 34.72 245 CYS A O 1
ATOM 1866 N N . HIS A 1 246 ? 36.992 3.570 13.382 1.00 29.17 246 HIS A N 1
ATOM 1867 C CA . HIS A 1 246 ? 36.417 3.860 14.696 1.00 29.17 246 HIS A CA 1
ATOM 1868 C C . HIS A 1 246 ? 34.934 4.193 14.507 1.00 29.17 246 HIS A C 1
ATOM 1870 O O . HIS A 1 246 ? 34.579 5.057 13.709 1.00 29.17 246 HIS A O 1
ATOM 1876 N N . TYR A 1 247 ? 34.065 3.464 15.209 1.00 36.84 247 TYR A N 1
ATOM 1877 C CA . TYR A 1 247 ? 32.625 3.710 15.248 1.00 36.84 247 TYR A CA 1
ATOM 1878 C C . TYR A 1 247 ? 32.370 5.120 15.806 1.00 36.84 247 TYR A C 1
ATOM 1880 O O . TYR A 1 247 ? 32.486 5.346 17.010 1.00 36.84 247 TYR A O 1
ATOM 1888 N N . ALA A 1 248 ? 32.034 6.066 14.930 1.00 32.16 248 ALA A N 1
ATOM 1889 C CA . ALA A 1 248 ? 31.450 7.351 15.296 1.00 32.16 248 ALA A CA 1
ATOM 1890 C C . ALA A 1 248 ? 29.933 7.284 15.031 1.00 32.16 248 ALA A C 1
ATOM 1892 O O . ALA A 1 248 ? 29.530 6.772 13.983 1.00 32.16 248 ALA A O 1
ATOM 1893 N N . PRO A 1 249 ? 29.073 7.749 15.956 1.00 36.12 249 PRO A N 1
ATOM 1894 C CA . PRO A 1 249 ? 27.628 7.731 15.749 1.00 36.12 249 PRO A CA 1
ATOM 1895 C C . PRO A 1 249 ? 27.229 8.661 14.587 1.00 36.12 249 PRO A C 1
ATOM 1897 O O . PRO A 1 249 ? 27.874 9.693 14.384 1.00 36.12 249 PRO A O 1
ATOM 1900 N N . PRO A 1 250 ? 26.177 8.317 13.817 1.00 40.97 250 PRO A N 1
ATOM 1901 C CA . PRO A 1 250 ? 25.779 9.079 12.639 1.00 40.97 250 PRO A CA 1
ATOM 1902 C C . PRO A 1 250 ? 25.362 10.519 12.999 1.00 40.97 250 PRO A C 1
ATOM 1904 O O . PRO A 1 250 ? 24.792 10.747 14.071 1.00 40.97 250 PRO A O 1
ATOM 1907 N N . PRO A 1 251 ? 25.622 11.499 12.112 1.00 36.84 251 PRO A N 1
ATOM 1908 C CA . PRO A 1 251 ? 25.241 12.888 12.333 1.00 36.84 251 PRO A CA 1
ATOM 1909 C C . PRO A 1 251 ? 23.716 13.033 12.404 1.00 36.84 251 PRO A C 1
ATOM 1911 O O . PRO A 1 251 ? 22.975 12.449 11.615 1.00 36.84 251 PRO A O 1
ATOM 1914 N N . GLN A 1 252 ? 23.260 13.829 13.371 1.00 39.22 252 GLN A N 1
ATOM 1915 C CA . GLN A 1 252 ? 21.850 14.139 13.610 1.00 39.22 252 GLN A CA 1
ATOM 1916 C C . GLN A 1 252 ? 21.224 14.786 12.355 1.00 39.22 252 GLN A C 1
ATOM 1918 O O . GLN A 1 252 ? 21.814 15.728 11.813 1.00 39.22 252 GLN A O 1
ATOM 1923 N N . PRO A 1 253 ? 20.044 14.334 11.891 1.00 38.00 253 PRO A N 1
ATOM 1924 C CA . PRO A 1 253 ? 19.380 14.934 10.742 1.00 38.00 253 PRO A CA 1
ATOM 1925 C C . PRO A 1 253 ? 18.935 16.365 11.067 1.00 38.00 253 PRO A C 1
ATOM 1927 O O . PRO A 1 253 ? 18.352 16.641 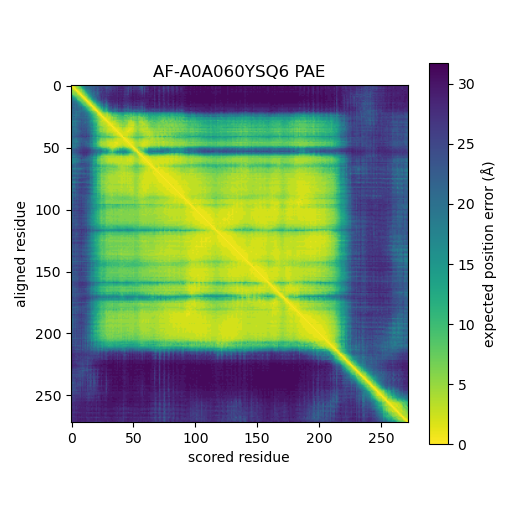12.116 1.00 38.00 253 PRO A O 1
ATOM 1930 N N . SER A 1 254 ? 19.218 17.290 10.152 1.00 36.50 254 SER A N 1
ATOM 1931 C CA . SER A 1 254 ? 18.753 18.673 10.228 1.00 36.50 254 SER A CA 1
ATOM 1932 C C . SER A 1 254 ? 17.214 18.739 10.174 1.00 36.50 254 SER A C 1
ATOM 1934 O O . SER A 1 254 ? 16.570 17.871 9.578 1.00 36.50 254 SER A O 1
ATOM 1936 N N . PRO A 1 255 ? 16.589 19.780 10.762 1.00 44.62 255 PRO A N 1
ATOM 1937 C CA . PRO A 1 255 ? 15.130 19.889 10.898 1.00 44.62 255 PRO A CA 1
ATOM 1938 C C . PRO A 1 255 ? 14.351 19.923 9.568 1.00 44.62 255 PRO A C 1
ATOM 1940 O O . PRO A 1 255 ? 13.128 19.808 9.570 1.00 44.62 255 PRO A O 1
ATOM 1943 N N . THR A 1 256 ? 15.030 20.027 8.424 1.00 40.22 256 THR A N 1
ATOM 1944 C CA . THR A 1 256 ? 14.420 19.933 7.091 1.00 40.22 256 THR A CA 1
ATOM 1945 C C . THR A 1 256 ? 14.076 18.495 6.690 1.00 40.22 256 THR A C 1
ATOM 1947 O O . THR A 1 256 ? 13.131 18.286 5.932 1.00 40.22 256 THR A O 1
ATOM 1950 N N . TRP A 1 257 ? 14.769 17.490 7.239 1.00 32.41 257 TRP A N 1
ATOM 1951 C CA . TRP A 1 257 ? 14.515 16.072 6.945 1.00 32.41 257 TRP A CA 1
ATOM 1952 C C . TRP A 1 257 ? 13.202 15.575 7.566 1.00 32.41 257 TRP A C 1
ATOM 1954 O O . TRP A 1 257 ? 12.468 14.803 6.951 1.00 32.41 257 TRP A O 1
ATOM 1964 N N . PHE A 1 258 ? 12.859 16.084 8.753 1.00 32.44 258 PHE A N 1
ATOM 1965 C CA . PHE A 1 258 ? 11.603 15.758 9.433 1.00 32.44 258 PHE A CA 1
ATOM 1966 C C . PHE A 1 258 ? 10.391 16.322 8.680 1.00 32.44 258 PHE A C 1
ATOM 1968 O O . PHE A 1 258 ? 9.390 15.631 8.51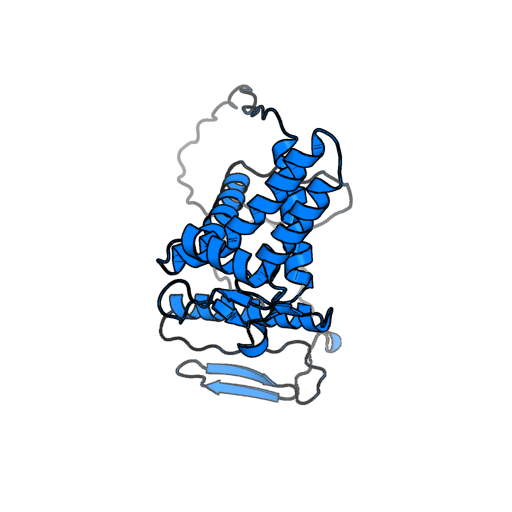5 1.00 32.44 258 PHE A O 1
ATOM 1975 N N . PHE A 1 259 ? 10.516 17.536 8.132 1.00 32.88 259 PHE A N 1
ATOM 1976 C CA . PHE A 1 259 ? 9.496 18.113 7.256 1.00 32.88 259 PHE A CA 1
ATOM 1977 C C . PHE A 1 259 ? 9.336 17.321 5.956 1.00 32.88 259 PHE A C 1
ATOM 1979 O O . PHE A 1 259 ? 8.210 17.121 5.518 1.00 32.88 259 PHE A O 1
ATOM 1986 N N . TYR A 1 260 ? 10.422 16.812 5.368 1.00 37.53 260 TYR A N 1
ATOM 1987 C CA . TYR A 1 260 ? 10.351 16.050 4.118 1.00 37.53 260 TYR A CA 1
ATOM 1988 C C . TYR A 1 260 ? 9.633 14.699 4.285 1.00 37.53 260 TYR A C 1
ATOM 1990 O O . TYR A 1 260 ? 8.835 14.321 3.431 1.00 37.53 260 TYR A O 1
ATOM 1998 N N . VAL A 1 261 ? 9.849 13.992 5.402 1.00 37.84 261 VAL A N 1
ATOM 1999 C CA . VAL A 1 261 ? 9.148 12.728 5.699 1.00 37.84 261 VAL A CA 1
ATOM 2000 C C . VAL A 1 261 ? 7.679 12.975 6.055 1.00 37.84 261 VAL A C 1
ATOM 2002 O O . VAL A 1 261 ? 6.811 12.264 5.551 1.00 37.84 261 VAL A O 1
ATOM 2005 N N . LEU A 1 262 ? 7.375 14.017 6.839 1.00 33.88 262 LEU A N 1
ATOM 2006 C CA . LEU A 1 262 ? 5.990 14.360 7.179 1.00 33.88 262 LEU A CA 1
ATOM 2007 C C . LEU A 1 262 ? 5.191 14.772 5.931 1.00 33.88 262 LEU A C 1
ATOM 2009 O O . LEU A 1 262 ? 4.070 14.308 5.747 1.00 33.88 262 LEU A O 1
ATOM 2013 N N . PHE A 1 263 ? 5.788 15.562 5.029 1.00 27.77 263 PHE A N 1
ATOM 2014 C CA . PHE A 1 263 ? 5.133 15.999 3.791 1.00 27.77 263 PHE A CA 1
ATOM 2015 C C . PHE A 1 263 ? 4.906 14.839 2.811 1.00 27.77 263 PHE A C 1
ATOM 2017 O O . PHE A 1 263 ? 3.893 14.816 2.112 1.00 27.77 263 PHE A O 1
ATOM 2024 N N . LYS A 1 264 ? 5.802 13.842 2.780 1.00 32.31 264 LYS A N 1
ATOM 2025 C CA . LYS A 1 264 ? 5.659 12.661 1.912 1.00 32.31 264 LYS A CA 1
ATOM 2026 C C . LYS A 1 264 ? 4.601 11.686 2.435 1.00 32.31 264 LYS A C 1
ATOM 2028 O O . LYS A 1 264 ? 3.843 11.151 1.638 1.00 32.31 264 LYS A O 1
ATOM 2033 N N . VAL A 1 265 ? 4.457 11.542 3.755 1.00 37.78 265 VAL A N 1
ATOM 2034 C CA . VAL A 1 265 ? 3.357 10.767 4.361 1.00 37.78 265 VAL A CA 1
ATOM 2035 C C . VAL A 1 265 ? 2.005 11.473 4.180 1.00 37.78 265 VAL A C 1
ATOM 2037 O O . VAL A 1 265 ? 1.009 10.811 3.904 1.00 37.78 265 VAL A O 1
ATOM 2040 N N . GLN A 1 266 ? 1.964 12.810 4.239 1.00 28.70 266 GLN A N 1
ATOM 2041 C CA . GLN A 1 266 ? 0.734 13.579 3.998 1.00 28.70 266 GLN A CA 1
ATOM 2042 C C . GLN A 1 266 ? 0.333 13.646 2.516 1.00 28.70 266 GLN A C 1
ATOM 2044 O O . GLN A 1 266 ? -0.854 13.720 2.216 1.00 28.70 266 GLN A O 1
ATOM 2049 N N . SER A 1 267 ? 1.294 13.594 1.588 1.00 28.47 267 SER A N 1
ATOM 2050 C CA . SER A 1 267 ? 1.013 13.615 0.142 1.00 28.47 267 SER A CA 1
ATOM 2051 C C . SER A 1 267 ? 0.540 12.258 -0.387 1.00 28.47 267 SER A C 1
ATOM 2053 O O . SER A 1 267 ? -0.290 12.223 -1.288 1.00 28.47 267 SER A O 1
ATOM 2055 N N . VAL A 1 268 ? 0.989 11.147 0.213 1.00 33.69 268 VAL A N 1
ATOM 2056 C CA . VAL A 1 268 ? 0.487 9.793 -0.109 1.00 33.69 268 VAL A CA 1
ATOM 2057 C C . VAL A 1 268 ? -0.987 9.621 0.289 1.00 33.69 268 VAL A C 1
ATOM 2059 O O . VAL A 1 268 ? -1.699 8.855 -0.342 1.00 33.69 268 VAL A O 1
ATOM 2062 N N . TRP A 1 269 ? -1.475 10.391 1.266 1.00 30.88 269 TRP A N 1
ATOM 2063 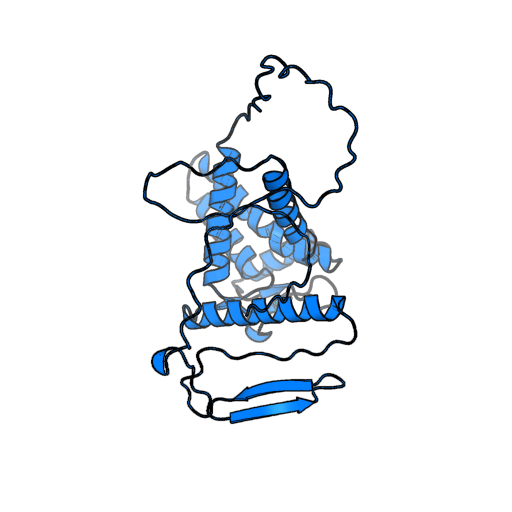C CA . TRP A 1 269 ? -2.888 10.409 1.674 1.00 30.88 269 TRP A CA 1
ATOM 2064 C C . TRP A 1 269 ? -3.750 11.457 0.952 1.00 30.88 269 TRP A C 1
ATOM 2066 O O . TRP A 1 269 ? -4.921 11.606 1.283 1.00 30.88 269 TRP A O 1
ATOM 2076 N N . ARG A 1 270 ? -3.192 12.220 0.001 1.00 24.30 270 ARG A N 1
ATOM 2077 C CA . ARG A 1 270 ? -3.913 13.305 -0.694 1.00 24.30 270 ARG A CA 1
ATOM 2078 C C . ARG A 1 270 ? -3.942 13.166 -2.221 1.00 24.30 270 ARG A C 1
ATOM 2080 O O . ARG A 1 270 ? -4.389 14.094 -2.887 1.00 24.30 270 ARG A O 1
ATOM 2087 N N . ILE A 1 271 ? -3.422 12.059 -2.757 1.00 31.75 271 ILE A N 1
ATOM 2088 C CA . ILE A 1 271 ? -3.367 11.752 -4.201 1.00 31.75 271 ILE A CA 1
ATOM 2089 C C . ILE A 1 271 ? -3.982 10.372 -4.529 1.00 31.75 271 ILE A C 1
ATOM 2091 O O . ILE A 1 271 ? -4.102 10.025 -5.699 1.00 31.75 271 ILE A O 1
ATOM 2095 N N . VAL A 1 272 ? -4.439 9.610 -3.533 1.00 36.53 272 VAL A N 1
ATOM 2096 C CA . VAL A 1 272 ? -5.308 8.439 -3.752 1.00 36.53 272 VAL A CA 1
ATOM 2097 C C . VAL A 1 272 ? -6.653 8.722 -3.164 1.00 36.53 272 VAL A C 1
ATOM 2099 O O . VAL A 1 272 ? -6.653 9.261 -2.029 1.00 36.53 272 VAL A O 1
#

InterPro domains:
  IPR002423 Chaperonin Cpn60/GroEL/TCP-1 family [PF00118] (24-215)
  IPR017998 T-complex protein 1 [PR00304] (60-82)
  IPR017998 T-complex protein 1 [PR00304] (94-106)
  IPR017998 T-complex protein 1 [PTHR11353] (24-214)
  IPR027409 GroEL-like apical domain superfamily [G3DSA:3.50.7.10] (24-56)
  IPR027410 TCP-1-like chaperonin intermediate domain superfamily [G3DSA:3.30.260.10] (58-92)
  IPR027413 GroEL-like equatorial domain superfamily [G3DSA:1.10.560.10] (93-211)
  IPR027413 GroEL-like equatorial domain superfamily [SSF48592] (42-215)

Sequence (272 aa):
MNVSCASSKSKLKRTIPMSPPQTPPTPEEMGHCDSVYLDEVGDTQVVVFKHEKEDGAISTLVIRGSTDNRMDDIERAIDDGVNTFKVLVRDKRLVPGAGATEIELARQITSYGESCPGLEQYAIKKFAEAFEAVPRALAENSGIKGNELISKLYAVHHEGNKNMGFDIEGEGAALKDMLEAGILEPFLVKHWGIKLATNAAITVLRVDQIIMAKPAGGPKAPTGKKTGMKMTEHDLYPFDHLTPCHYAPPPQPSPTWFFYVLFKVQSVWRIV

Mean predicted aligned error: 15.42 Å

pLDDT: mean 75.99, std 25.43, range [23.56, 97.94]

Foldseek 3Di:
DDDDDDDDDDDDPDPDVPDPPPDDDDPVPDDDAPDWDWDCPDPDIDIDGDHPDPPPPDDDDDDDDPDPVVVVVVVVVVVVVVVQVVLCVVPVDKDADQLLQLLLQLVVQLVVLVVDDDPVSVVSNVVSVVSLVRNLLVCVVLVAHSVVLSVVSNVVVVVVLSQWHADSPDDHSDIDRRVVVVRIGRPVVVVVVVVVVVVVVVVVVPDPDDDDDDDPCDPDDPPDDPPDDDDDDDPPDDDDDDDDDDDDPDDDDDPVVVVVVVVVVVVVSVPD

Solvent-accessible surface area (backbone atoms only — not comparable to full-atom values): 17369 Å² total; per-residue (Å²): 142,86,86,85,89,83,87,84,92,78,96,69,101,61,91,65,82,74,72,76,78,84,66,80,83,54,80,87,77,58,85,88,74,79,38,78,48,80,43,68,76,75,94,45,82,42,78,46,78,46,63,88,57,91,83,59,90,72,85,82,85,88,84,85,64,97,44,69,76,61,37,56,54,50,52,52,52,49,53,52,50,52,53,50,50,57,47,42,75,76,46,81,53,67,39,38,30,60,39,11,51,37,52,51,47,22,51,54,37,35,57,51,21,70,74,42,82,67,78,61,21,59,54,37,37,53,57,17,57,57,37,53,52,56,44,30,37,52,24,53,69,68,74,37,64,32,70,62,37,52,55,52,48,52,56,49,43,69,78,64,47,59,41,44,14,61,34,84,88,44,84,63,81,33,72,40,51,17,67,83,70,65,43,64,38,54,43,67,59,56,54,51,51,55,53,50,51,51,54,49,51,52,58,56,72,67,56,87,77,86,82,81,79,70,79,78,86,62,81,76,73,80,80,70,81,75,76,89,72,96,78,74,100,77,84,81,80,87,87,82,85,90,85,80,94,73,95,69,83,80,82,79,81,59,80,66,57,60,52,52,54,53,51,52,60,55,48,64,67,68,77,82

Radius of gyration: 28.74 Å; Cα contacts (8 Å, |Δi|>4): 194; chains: 1; bounding box: 75×58×64 Å

Organism: Oncorhynchus mykiss (NCBI:txid8022)